Protein AF-0000000080869217 (afdb_homodimer)

Organism: NCBI:txid3151122

Solvent-accessible surface area (backbone atoms only — not comparable to full-atom values): 12453 Å² total; per-residue (Å²): 131,85,78,49,62,37,57,50,23,48,56,36,35,33,68,65,43,36,51,52,52,47,48,21,68,73,60,50,53,43,34,63,59,57,50,22,61,42,66,71,45,58,59,72,59,50,50,52,42,51,50,51,37,35,72,64,56,53,34,40,74,50,76,58,92,95,42,52,35,33,26,60,34,90,82,60,52,68,33,58,54,42,30,51,54,17,46,42,60,61,36,42,69,62,50,50,54,36,50,50,49,44,55,71,49,51,54,68,72,48,34,44,65,73,67,94,130,85,77,48,60,37,57,50,23,48,58,37,35,32,68,66,42,35,51,52,53,46,48,20,68,73,59,52,52,44,34,63,60,58,51,22,60,43,67,72,44,58,58,71,57,50,50,52,42,51,49,50,37,37,73,65,57,52,32,40,73,50,76,57,92,94,43,52,34,33,25,61,34,89,80,60,53,67,34,57,54,43,29,51,53,17,47,41,61,61,37,41,69,63,52,51,54,35,50,50,49,46,55,72,49,52,54,68,72,50,34,42,65,71,66,93

Structure (mmCIF, N/CA/C/O backbone):
data_AF-0000000080869217-model_v1
#
loop_
_entity.id
_entity.type
_entity.pdbx_description
1 polymer 'Metalloregulator ArsR/SmtB family transcription factor'
#
loop_
_atom_site.group_PDB
_atom_site.id
_atom_site.type_symbol
_atom_site.label_atom_id
_atom_site.label_alt_id
_atom_site.label_comp_id
_atom_site.label_asym_id
_atom_site.label_entity_id
_atom_site.label_seq_id
_atom_site.pdbx_PDB_ins_code
_atom_site.Cartn_x
_atom_site.Cartn_y
_atom_site.Cartn_z
_atom_site.occupancy
_atom_site.B_iso_or_equiv
_atom_site.auth_seq_id
_atom_site.auth_comp_id
_atom_site.auth_asym_id
_atom_site.auth_atom_id
_atom_site.pdbx_PDB_model_num
ATOM 1 N N . MET A 1 1 ? -18.422 1.192 5.152 1 50 1 MET A N 1
ATOM 2 C CA . MET A 1 1 ? -17.953 0.508 3.949 1 50 1 MET A CA 1
ATOM 3 C C . MET A 1 1 ? -16.516 0.01 4.129 1 50 1 MET A C 1
ATOM 5 O O . MET A 1 1 ? -15.703 0.681 4.758 1 50 1 MET A O 1
ATOM 9 N N . SER A 1 2 ? -16.219 -1.312 4.062 1 72 2 SER A N 1
ATOM 10 C CA . SER A 1 2 ? -14.922 -1.911 4.352 1 72 2 SER A CA 1
ATOM 11 C C . SER A 1 2 ? -13.859 -1.425 3.371 1 72 2 SER A C 1
ATOM 13 O O . SER A 1 2 ? -14.102 -1.349 2.166 1 72 2 SER A O 1
ATOM 15 N N . LEU A 1 3 ? -12.883 -0.682 3.758 1 89.06 3 LEU A N 1
ATOM 16 C CA . LEU A 1 3 ? -11.812 -0.163 2.914 1 89.06 3 LEU A CA 1
ATOM 17 C C . LEU A 1 3 ? -11.211 -1.273 2.059 1 89.06 3 LEU A C 1
ATOM 19 O O . LEU A 1 3 ? -10.984 -2.383 2.545 1 89.06 3 LEU A O 1
ATOM 23 N N . ASP A 1 4 ? -11.203 -1.015 0.799 1 91.5 4 ASP A N 1
ATOM 24 C CA . ASP A 1 4 ? -10.633 -1.908 -0.206 1 91.5 4 ASP A CA 1
ATOM 25 C C . ASP A 1 4 ? -9.133 -1.688 -0.347 1 91.5 4 ASP A C 1
ATOM 27 O O . ASP A 1 4 ? -8.68 -0.561 -0.561 1 91.5 4 ASP A O 1
ATOM 31 N N . PRO A 1 5 ? -8.344 -2.787 -0.195 1 95.56 5 PRO A N 1
ATOM 32 C CA . PRO A 1 5 ? -6.895 -2.607 -0.264 1 95.56 5 PRO A CA 1
ATOM 33 C C . PRO A 1 5 ? -6.441 -1.962 -1.571 1 95.56 5 PRO A C 1
ATOM 35 O O . PRO A 1 5 ? -5.551 -1.107 -1.566 1 95.56 5 PRO A O 1
ATOM 38 N N . VAL A 1 6 ? -7.066 -2.285 -2.65 1 97 6 VAL A N 1
ATOM 39 C CA . VAL A 1 6 ? -6.68 -1.714 -3.936 1 97 6 VAL A CA 1
ATOM 40 C C . VAL A 1 6 ? -6.902 -0.203 -3.918 1 97 6 VAL A C 1
ATOM 42 O O . VAL A 1 6 ? -6.047 0.562 -4.371 1 97 6 VAL A O 1
ATOM 45 N N . ARG A 1 7 ? -7.98 0.188 -3.408 1 96.19 7 ARG A N 1
ATOM 46 C CA . ARG A 1 7 ? -8.289 1.61 -3.297 1 96.19 7 ARG A CA 1
ATOM 47 C C . ARG A 1 7 ? -7.297 2.316 -2.381 1 96.19 7 ARG A C 1
ATOM 49 O O . ARG A 1 7 ? -6.836 3.418 -2.689 1 96.19 7 ARG A O 1
ATOM 56 N N . VAL A 1 8 ? -6.992 1.715 -1.274 1 97.75 8 VAL A N 1
ATOM 57 C CA . VAL A 1 8 ? -6.039 2.283 -0.326 1 97.75 8 VAL A CA 1
ATOM 58 C C . VAL A 1 8 ? -4.676 2.439 -0.993 1 97.75 8 VAL A C 1
ATOM 60 O O . VAL A 1 8 ? -4.047 3.498 -0.901 1 97.75 8 VAL A O 1
ATOM 63 N N . PHE A 1 9 ? -4.242 1.434 -1.713 1 98.56 9 PHE A N 1
ATOM 64 C CA . PHE A 1 9 ? -2.928 1.475 -2.342 1 98.56 9 PHE A CA 1
ATOM 65 C C . PHE A 1 9 ? -2.895 2.516 -3.455 1 98.56 9 PHE A C 1
ATOM 67 O O . PHE A 1 9 ? -1.888 3.205 -3.637 1 98.56 9 PHE A O 1
ATOM 74 N N . LYS A 1 10 ? -3.977 2.652 -4.184 1 97.81 10 LYS A N 1
ATOM 75 C CA . LYS A 1 10 ? -4.0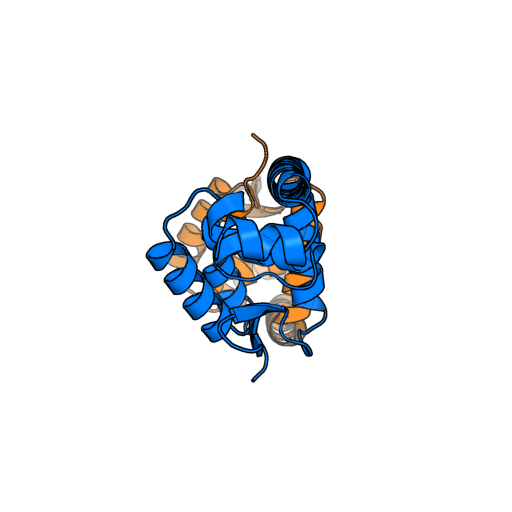59 3.709 -5.191 1 97.81 10 LYS A CA 1
ATOM 76 C C . LYS A 1 10 ? -3.947 5.09 -4.547 1 97.81 10 LYS A C 1
ATOM 78 O O . LYS A 1 10 ? -3.25 5.965 -5.066 1 97.81 10 LYS A O 1
ATOM 83 N N . CYS A 1 11 ? -4.559 5.203 -3.484 1 97.88 11 CYS A N 1
ATOM 84 C CA . CYS A 1 11 ? -4.555 6.484 -2.785 1 97.88 11 CYS A CA 1
ATOM 85 C C . CYS A 1 11 ? -3.164 6.809 -2.252 1 97.88 11 CYS A C 1
ATOM 87 O O . CYS A 1 11 ? -2.752 7.969 -2.244 1 97.88 11 CYS A O 1
ATOM 89 N N . LEU A 1 12 ? -2.445 5.777 -1.879 1 98.31 12 LEU A N 1
ATOM 90 C CA . LEU A 1 12 ? -1.129 5.957 -1.276 1 98.31 12 LEU A CA 1
ATOM 91 C C . LEU A 1 12 ? -0.039 5.961 -2.344 1 98.31 12 LEU A C 1
ATOM 93 O O . LEU A 1 12 ? 1.122 6.254 -2.049 1 98.31 12 LEU A O 1
ATOM 97 N N . GLY A 1 13 ? -0.481 5.648 -3.594 1 98.12 13 GLY A N 1
ATOM 98 C CA . GLY A 1 13 ? 0.478 5.582 -4.688 1 98.12 13 GLY A CA 1
ATOM 99 C C . GLY A 1 13 ? 0.877 6.949 -5.211 1 98.12 13 GLY A C 1
ATOM 100 O O . GLY A 1 13 ? 1.163 7.105 -6.398 1 98.12 13 GLY A O 1
ATOM 101 N N . ASP A 1 14 ? 0.796 7.969 -4.492 1 98.12 14 ASP A N 1
ATOM 102 C CA . ASP A 1 14 ? 1.234 9.336 -4.73 1 98.12 14 ASP A CA 1
ATOM 103 C C . ASP A 1 14 ? 2.123 9.836 -3.594 1 98.12 14 ASP A C 1
ATOM 105 O O . ASP A 1 14 ? 1.758 9.727 -2.422 1 98.12 14 ASP A O 1
ATOM 109 N N . GLU A 1 15 ? 3.248 10.375 -4.012 1 97.5 15 GLU A N 1
ATOM 110 C CA . GLU A 1 15 ? 4.242 10.742 -3.012 1 97.5 15 GLU A CA 1
ATOM 111 C C . GLU A 1 15 ? 3.682 11.766 -2.023 1 97.5 15 GLU A C 1
ATOM 113 O O . GLU A 1 15 ? 3.898 11.648 -0.815 1 97.5 15 GLU A O 1
ATOM 118 N N . THR A 1 16 ? 3.016 12.695 -2.486 1 98.31 16 THR A N 1
ATOM 119 C CA . THR A 1 16 ? 2.473 13.742 -1.631 1 98.31 16 THR A CA 1
ATOM 120 C C . THR A 1 16 ? 1.416 13.18 -0.687 1 98.31 16 THR A C 1
ATOM 122 O O . THR A 1 16 ? 1.447 13.438 0.518 1 98.31 16 THR A O 1
ATOM 125 N N . ARG A 1 17 ? 0.507 12.391 -1.192 1 98.69 17 ARG A N 1
ATOM 126 C CA . ARG A 1 17 ? -0.533 11.789 -0.362 1 98.69 17 ARG A CA 1
ATOM 127 C C . ARG A 1 17 ? 0.071 10.867 0.688 1 98.69 17 ARG A C 1
ATOM 129 O O . ARG A 1 17 ? -0.381 10.844 1.835 1 98.69 17 ARG A O 1
ATOM 136 N N . LEU A 1 18 ? 1.057 10.141 0.253 1 98.69 18 LEU A N 1
ATOM 137 C CA . LEU A 1 18 ? 1.715 9.25 1.206 1 98.69 18 LEU A CA 1
ATOM 138 C C . LEU A 1 18 ? 2.318 10.047 2.361 1 98.69 18 LEU A C 1
ATOM 140 O O . LEU A 1 18 ? 2.088 9.719 3.529 1 98.69 18 LEU A O 1
ATOM 144 N N . MET A 1 19 ? 3.023 11.062 2.055 1 98.69 19 MET A N 1
ATOM 145 C CA . MET A 1 19 ? 3.691 11.828 3.098 1 98.69 19 MET A CA 1
ATOM 146 C C . MET A 1 19 ? 2.676 12.555 3.979 1 98.69 19 MET A C 1
ATOM 148 O O . MET A 1 19 ? 2.873 12.672 5.188 1 98.69 19 MET A O 1
ATOM 152 N N . LEU A 1 20 ? 1.581 13.016 3.355 1 98.69 20 LEU A N 1
ATOM 153 C CA . LEU A 1 20 ? 0.529 13.672 4.125 1 98.69 20 LEU A CA 1
ATOM 154 C C . LEU A 1 20 ? -0.044 12.727 5.176 1 98.69 20 LEU A C 1
ATOM 156 O O . LEU A 1 20 ? -0.152 13.094 6.352 1 98.69 20 LEU A O 1
ATOM 160 N N . VAL A 1 21 ? -0.335 11.531 4.816 1 98.81 21 VAL A N 1
ATOM 161 C CA . VAL A 1 21 ? -0.953 10.578 5.734 1 98.81 21 VAL A CA 1
ATOM 162 C C . VAL A 1 21 ? 0.051 10.172 6.812 1 98.81 21 VAL A C 1
ATOM 164 O O . VAL A 1 21 ? -0.312 10.016 7.98 1 98.81 21 VAL A O 1
ATOM 167 N N . LEU A 1 22 ? 1.283 10.016 6.398 1 98.81 22 LEU A N 1
ATOM 168 C CA . LEU A 1 22 ? 2.287 9.578 7.359 1 98.81 22 LEU A CA 1
ATOM 169 C C . LEU A 1 22 ? 2.598 10.68 8.367 1 98.81 22 LEU A C 1
ATOM 171 O O . LEU A 1 22 ? 2.867 10.398 9.539 1 98.81 22 LEU A O 1
ATOM 175 N N . LEU A 1 23 ? 2.58 11.891 7.914 1 98.69 23 LEU A N 1
ATOM 176 C CA . LEU A 1 23 ? 2.742 13 8.844 1 98.69 23 LEU A CA 1
ATOM 177 C C . LEU A 1 23 ? 1.604 13.031 9.859 1 98.69 23 LEU A C 1
ATOM 179 O O . LEU A 1 23 ? 1.837 13.211 11.055 1 98.69 23 LEU A O 1
ATOM 183 N N . VAL A 1 24 ? 0.428 12.828 9.383 1 98.62 24 VAL A N 1
ATOM 184 C CA . VAL A 1 24 ? -0.737 12.797 10.258 1 98.62 24 VAL A CA 1
ATOM 185 C C . VAL A 1 24 ? -0.632 11.609 11.219 1 98.62 24 VAL A C 1
ATOM 187 O O . VAL A 1 24 ? -0.982 11.727 12.391 1 98.62 24 VAL A O 1
ATOM 190 N N . LEU A 1 25 ? -0.21 10.508 10.703 1 98.62 25 LEU A N 1
ATOM 191 C CA . LEU A 1 25 ? 0.002 9.328 11.531 1 98.62 25 LEU A CA 1
ATOM 192 C C . LEU A 1 25 ? 0.905 9.648 12.711 1 98.62 25 LEU A C 1
ATOM 194 O O . LEU A 1 25 ? 0.622 9.242 13.844 1 98.62 25 LEU A O 1
ATOM 198 N N . ARG A 1 26 ? 1.915 10.406 12.438 1 98.38 26 ARG A N 1
ATOM 199 C CA . ARG A 1 26 ? 2.908 10.672 13.477 1 98.38 26 ARG A CA 1
ATOM 200 C C . ARG A 1 26 ? 2.49 11.852 14.344 1 98.38 26 ARG A C 1
ATOM 202 O O . ARG A 1 26 ? 2.711 11.844 15.562 1 98.38 26 ARG A O 1
ATOM 209 N N . GLU A 1 27 ? 1.836 12.828 13.789 1 97.06 27 GLU A N 1
ATOM 210 C CA . GLU A 1 27 ? 1.529 14.078 14.484 1 97.06 27 GLU A CA 1
ATOM 211 C C . GLU A 1 27 ? 0.112 14.055 15.055 1 97.06 27 GLU A C 1
ATOM 213 O O . GLU A 1 27 ? -0.299 14.984 15.742 1 97.06 27 GLU A O 1
ATOM 218 N N . GLN A 1 28 ? -0.633 13.023 14.719 1 96.56 28 GLN A N 1
ATOM 219 C CA . GLN A 1 28 ? -2.002 12.805 15.172 1 96.56 28 GLN A CA 1
ATOM 220 C C . GLN A 1 28 ? -2.984 13.68 14.406 1 96.56 28 GLN A C 1
ATOM 222 O O . GLN A 1 28 ? -3.992 13.188 13.891 1 96.56 28 GLN A O 1
ATOM 227 N N . GLU A 1 29 ? -2.736 14.984 14.297 1 96.5 29 GLU A N 1
ATOM 228 C CA . GLU A 1 29 ? -3.559 15.93 13.555 1 96.5 29 GLU A CA 1
ATOM 229 C C . GLU A 1 29 ? -2.725 17.094 13.031 1 96.5 29 GLU A C 1
ATOM 231 O O . GLU A 1 29 ? -1.795 17.547 13.703 1 96.5 29 GLU A O 1
ATOM 236 N N . LEU A 1 30 ? -3.098 17.594 11.82 1 96.81 30 LEU A N 1
ATOM 237 C CA . LEU A 1 30 ? -2.422 18.734 11.219 1 96.81 30 LEU A CA 1
ATOM 238 C C . LEU A 1 30 ? -3.4 19.594 10.414 1 96.81 30 LEU A C 1
ATOM 240 O O . LEU A 1 30 ? -4.391 19.078 9.891 1 96.81 30 LEU A O 1
ATOM 244 N N . CYS A 1 31 ? -3.154 20.875 10.312 1 95.81 31 CYS A N 1
ATOM 245 C CA . CYS A 1 31 ? -3.941 21.719 9.43 1 95.81 31 CYS A CA 1
ATOM 246 C C . CYS A 1 31 ? -3.266 21.875 8.078 1 95.81 31 CYS A C 1
ATOM 248 O O . CYS A 1 31 ? -2.098 21.516 7.914 1 95.81 31 CYS A O 1
ATOM 250 N N . VAL A 1 32 ? -3.947 22.375 7.117 1 95.19 32 VAL A N 1
ATOM 251 C CA . VAL A 1 32 ? -3.469 22.516 5.746 1 95.19 32 VAL A CA 1
ATOM 252 C C . VAL A 1 32 ? -2.201 23.375 5.734 1 95.19 32 VAL A C 1
ATOM 254 O O . VAL A 1 32 ? -1.243 23.062 5.023 1 95.19 32 VAL A O 1
ATOM 257 N N . CYS A 1 33 ? -2.146 24.438 6.574 1 93.81 33 CYS A N 1
ATOM 258 C CA . CYS A 1 33 ? -1.013 25.344 6.562 1 93.81 33 CYS A CA 1
ATOM 259 C C . CYS A 1 33 ? 0.249 24.656 7.07 1 93.81 33 CYS A C 1
ATOM 261 O O . CYS A 1 33 ? 1.341 24.891 6.551 1 93.81 33 CYS A O 1
ATOM 263 N N . GLU A 1 34 ? 0.118 23.797 8.125 1 95.69 34 GLU A N 1
ATOM 264 C CA . GLU A 1 34 ? 1.254 23.016 8.602 1 95.69 34 GLU A CA 1
ATOM 265 C C . GLU A 1 34 ? 1.763 22.062 7.52 1 95.69 34 GLU A C 1
ATOM 267 O O . GLU A 1 34 ? 2.973 21.938 7.32 1 95.69 34 GLU A 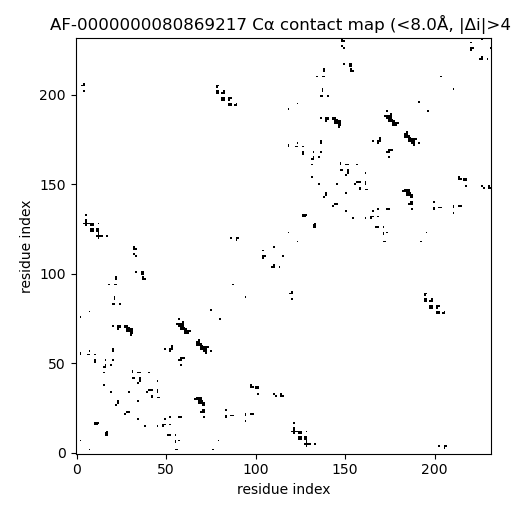O 1
ATOM 272 N N . MET A 1 35 ? 0.875 21.453 6.824 1 96.44 35 MET A N 1
ATOM 273 C CA . MET A 1 35 ? 1.217 20.484 5.793 1 96.44 35 MET A CA 1
ATOM 274 C C . MET A 1 35 ? 1.856 21.156 4.59 1 96.44 35 MET A C 1
ATOM 276 O O . MET A 1 35 ? 2.82 20.641 4.02 1 96.44 35 MET A O 1
ATOM 280 N N . THR A 1 36 ? 1.285 22.281 4.188 1 96.25 36 THR A N 1
ATOM 281 C CA . THR A 1 36 ? 1.829 23.062 3.086 1 96.25 36 THR A CA 1
ATOM 282 C C . THR A 1 36 ? 3.264 23.5 3.383 1 96.25 36 THR A C 1
ATOM 284 O O . THR A 1 36 ? 4.133 23.406 2.514 1 96.25 36 THR A O 1
ATOM 287 N N . HIS A 1 37 ? 3.537 23.891 4.625 1 95.62 37 HIS A N 1
ATOM 288 C CA . HIS A 1 37 ? 4.875 24.297 5.047 1 95.62 37 HIS A CA 1
ATOM 289 C C . HIS A 1 37 ? 5.832 23.109 5.035 1 95.62 37 HIS A C 1
ATOM 291 O O . HIS A 1 37 ? 6.918 23.188 4.457 1 95.62 37 HIS A O 1
ATOM 297 N N . ALA A 1 38 ? 5.418 22.047 5.684 1 96.19 38 ALA A N 1
ATOM 298 C CA . ALA A 1 38 ? 6.281 20.875 5.836 1 96.19 38 ALA A CA 1
ATOM 299 C C . ALA A 1 38 ? 6.68 20.312 4.477 1 96.19 38 ALA A C 1
ATOM 301 O O . ALA A 1 38 ? 7.844 19.953 4.262 1 96.19 38 ALA A O 1
ATOM 302 N N . LEU A 1 39 ? 5.699 20.25 3.541 1 97.56 39 LEU A N 1
ATOM 303 C CA . LEU A 1 39 ? 5.922 19.578 2.262 1 97.56 39 LEU A CA 1
ATOM 304 C C . LEU A 1 39 ? 6.426 20.562 1.215 1 97.56 39 LEU A C 1
ATOM 306 O O . LEU A 1 39 ? 6.898 20.156 0.149 1 97.56 39 LEU A O 1
ATOM 310 N N . GLU A 1 40 ? 6.32 21.844 1.478 1 96.56 40 GLU A N 1
ATOM 311 C CA . GLU A 1 40 ? 6.668 22.875 0.513 1 96.56 40 GLU A CA 1
ATOM 312 C C . GLU A 1 40 ? 5.91 22.688 -0.797 1 96.56 40 GLU A C 1
ATOM 314 O O . GLU A 1 40 ? 6.512 22.688 -1.874 1 96.56 40 GLU A O 1
ATOM 319 N N . VAL A 1 41 ? 4.664 22.438 -0.697 1 96.94 41 VAL A N 1
ATOM 320 C CA . VAL A 1 41 ? 3.713 22.281 -1.792 1 96.94 41 VAL A CA 1
ATOM 321 C C . VAL A 1 41 ? 2.611 23.328 -1.673 1 96.94 41 VAL A C 1
ATOM 323 O O . VAL A 1 41 ? 2.258 23.75 -0.566 1 96.94 41 VAL A O 1
ATOM 326 N N . SER A 1 42 ? 2.076 23.812 -2.785 1 97.19 42 SER A N 1
ATOM 327 C CA . SER A 1 42 ? 1.048 24.859 -2.764 1 97.19 42 SER A CA 1
ATOM 328 C C . SER A 1 42 ? -0.191 24.375 -2.006 1 97.19 42 SER A C 1
ATOM 330 O O . SER A 1 42 ? -0.509 23.188 -2.006 1 97.19 42 SER A O 1
ATOM 332 N N . GLN A 1 43 ? -0.84 25.281 -1.402 1 96.06 43 GLN A N 1
ATOM 333 C CA . GLN A 1 43 ? -2.039 24.984 -0.623 1 96.06 43 GLN A CA 1
ATOM 334 C C . GLN A 1 43 ? -3.123 24.359 -1.495 1 96.06 43 GLN A C 1
ATOM 336 O O . GLN A 1 43 ? -3.766 23.391 -1.097 1 96.06 43 GLN A O 1
ATOM 341 N N . PRO A 1 44 ? -3.414 24.875 -2.719 1 97.38 44 PRO A N 1
ATOM 342 C CA . PRO A 1 44 ? -4.426 24.219 -3.549 1 97.38 44 PRO A CA 1
ATOM 343 C C . PRO A 1 44 ? -4.098 22.75 -3.83 1 97.38 44 PRO A C 1
ATOM 345 O O . PRO A 1 44 ? -4.996 21.906 -3.822 1 97.38 44 PRO A O 1
ATOM 348 N N . LYS A 1 45 ? -2.854 22.438 -4.043 1 98.12 45 LYS A N 1
ATOM 349 C CA . LYS A 1 45 ? -2.436 21.062 -4.305 1 98.12 45 LYS A CA 1
ATOM 350 C C . LYS A 1 45 ? -2.604 20.188 -3.064 1 98.12 45 LYS A C 1
ATOM 352 O O . LYS A 1 45 ? -3.143 19.094 -3.145 1 98.12 45 LYS A O 1
ATOM 357 N N . VAL A 1 46 ? -2.129 20.688 -1.961 1 98.19 46 VAL A N 1
ATOM 358 C CA . VAL A 1 46 ? -2.291 19.969 -0.703 1 98.19 46 VAL A CA 1
ATOM 359 C C . VAL A 1 46 ? -3.775 19.719 -0.438 1 98.19 46 VAL A C 1
ATOM 361 O O . VAL A 1 46 ? -4.168 18.609 -0.068 1 98.19 46 VAL A O 1
ATOM 364 N N . SER A 1 47 ? -4.605 20.703 -0.689 1 97.75 47 SER A N 1
ATOM 365 C CA . SER A 1 47 ? -6.043 20.594 -0.453 1 97.75 47 SER A CA 1
ATOM 366 C C . SER A 1 47 ? -6.672 19.516 -1.33 1 97.75 47 SER A C 1
ATOM 368 O O . SER A 1 47 ? -7.516 18.75 -0.868 1 97.75 47 SER A O 1
ATOM 370 N N . ARG A 1 48 ? -6.258 19.5 -2.51 1 98.31 48 ARG A N 1
ATOM 371 C CA . ARG A 1 48 ? -6.762 18.469 -3.426 1 98.31 48 ARG A CA 1
ATOM 372 C C . ARG A 1 48 ? -6.391 17.078 -2.947 1 98.31 48 ARG A C 1
ATOM 374 O O . ARG A 1 48 ? -7.223 16.172 -2.967 1 98.31 48 ARG A O 1
ATOM 381 N N . HIS A 1 49 ? -5.203 16.875 -2.545 1 98.62 49 HIS A N 1
ATOM 382 C CA . HIS A 1 49 ? -4.742 15.578 -2.049 1 98.62 49 HIS A CA 1
ATOM 383 C C . HIS A 1 49 ? -5.473 15.188 -0.767 1 98.62 49 HIS A C 1
ATOM 385 O O . HIS A 1 49 ? -5.82 14.023 -0.576 1 98.62 49 HIS A O 1
ATOM 391 N N . LEU A 1 50 ? -5.66 16.188 0.088 1 98.56 50 LEU A N 1
ATOM 392 C CA . LEU A 1 50 ? -6.391 15.93 1.322 1 98.56 50 LEU A CA 1
ATOM 393 C C . LEU A 1 50 ? -7.824 15.508 1.023 1 98.56 50 LEU A C 1
ATOM 395 O O . LEU A 1 50 ? -8.359 14.609 1.681 1 98.56 50 LEU A O 1
ATOM 399 N N . ALA A 1 51 ? -8.414 16.172 0.089 1 98.44 51 ALA A N 1
ATOM 400 C CA . ALA A 1 51 ? -9.75 15.773 -0.343 1 98.44 51 ALA A CA 1
ATOM 401 C C . ALA A 1 51 ? -9.758 14.336 -0.848 1 98.44 51 ALA A C 1
ATOM 403 O O . ALA A 1 51 ? -10.664 13.562 -0.526 1 98.44 51 ALA A O 1
ATOM 404 N N . GLN A 1 52 ? -8.828 13.953 -1.635 1 98.31 52 GLN A N 1
ATOM 405 C CA . GLN A 1 52 ? -8.711 12.594 -2.146 1 98.31 52 GLN A CA 1
ATOM 406 C C . GLN A 1 52 ? -8.516 11.594 -1.012 1 98.31 52 GLN A C 1
ATOM 408 O O . GLN A 1 52 ? -9.102 10.508 -1.02 1 98.31 52 GLN A O 1
ATOM 413 N N . LEU A 1 53 ? -7.691 11.969 -0.055 1 98.38 53 LEU A N 1
ATOM 414 C CA . LEU A 1 53 ? -7.41 11.094 1.079 1 98.38 53 LEU A CA 1
ATOM 415 C C . LEU A 1 53 ? -8.664 10.891 1.929 1 98.38 53 LEU A C 1
ATOM 417 O O . LEU A 1 53 ? -8.875 9.805 2.473 1 98.38 53 LEU A O 1
ATOM 421 N N . ARG A 1 54 ? -9.477 11.961 1.99 1 97.94 54 ARG A N 1
ATOM 422 C CA . ARG A 1 54 ? -10.758 11.82 2.672 1 97.94 54 ARG A CA 1
ATOM 423 C C . ARG A 1 54 ? -11.695 10.898 1.891 1 97.94 54 ARG A C 1
ATOM 425 O O . ARG A 1 54 ? -12.383 10.062 2.477 1 97.94 54 ARG A O 1
ATOM 432 N N . GLN A 1 55 ? -11.695 11.055 0.655 1 96.88 55 GLN A N 1
ATOM 433 C CA . GLN A 1 55 ? -12.547 10.234 -0.208 1 96.88 55 GLN A CA 1
ATOM 434 C C . GLN A 1 55 ? -12.148 8.758 -0.127 1 96.88 55 GLN A C 1
ATOM 436 O O . GLN A 1 55 ? -13.008 7.879 -0.211 1 96.88 55 GLN A O 1
ATOM 441 N N . CYS A 1 56 ? -10.883 8.539 0.075 1 96.81 56 CYS A N 1
ATOM 442 C CA . CYS A 1 56 ? -10.367 7.18 0.177 1 96.81 56 CYS A CA 1
ATOM 443 C C . CYS A 1 56 ? -10.688 6.578 1.538 1 96.81 56 CYS A C 1
ATOM 445 O O . CYS A 1 56 ? -10.531 5.371 1.74 1 96.81 56 CYS A O 1
ATOM 447 N N . GLY A 1 57 ? -11.047 7.398 2.459 1 97.38 57 GLY A N 1
ATOM 448 C CA . GLY A 1 57 ? -11.422 6.922 3.781 1 97.38 57 GLY A CA 1
ATOM 449 C C . GLY A 1 57 ? -10.25 6.867 4.746 1 97.38 57 GLY A C 1
ATOM 450 O O . GLY A 1 57 ? -10.336 6.219 5.793 1 97.38 57 GLY A O 1
ATOM 451 N N . LEU A 1 58 ? -9.172 7.535 4.418 1 98.44 58 LEU A N 1
ATOM 452 C CA . LEU A 1 58 ? -7.973 7.457 5.25 1 98.44 58 LEU A CA 1
ATOM 453 C C . LEU A 1 58 ? -7.945 8.594 6.27 1 98.44 58 LEU A C 1
ATOM 455 O O . LEU A 1 58 ? -7.488 8.406 7.398 1 98.44 58 LEU A O 1
ATOM 459 N N . LEU A 1 59 ? -8.461 9.727 5.855 1 98.56 59 LEU A N 1
ATOM 460 C CA . LEU A 1 59 ? -8.422 10.891 6.727 1 98.56 59 LEU A CA 1
ATOM 461 C C . LEU A 1 59 ? -9.836 11.398 7.023 1 98.56 59 LEU A C 1
ATOM 463 O O . LEU A 1 59 ? -10.766 11.125 6.266 1 98.56 59 LEU A O 1
ATOM 467 N N . ASP A 1 60 ? -9.984 12.016 8.078 1 98.06 60 ASP A N 1
ATOM 468 C CA . ASP A 1 60 ? -11.141 12.836 8.438 1 98.06 60 ASP A CA 1
ATOM 469 C C . ASP A 1 60 ? -10.711 14.25 8.82 1 98.06 60 ASP A C 1
ATOM 471 O O . ASP A 1 60 ? -9.539 14.492 9.109 1 98.06 60 ASP A O 1
ATOM 475 N N . ASP A 1 61 ? -11.625 15.125 8.695 1 97.5 61 ASP A N 1
ATOM 476 C CA . ASP A 1 61 ? -11.289 16.5 9.07 1 97.5 61 ASP A CA 1
ATOM 477 C C . ASP A 1 61 ? -12.211 17.016 10.172 1 97.5 61 ASP A C 1
ATOM 479 O O . ASP A 1 61 ? -13.312 16.484 10.352 1 97.5 61 ASP A O 1
ATOM 483 N N . ARG A 1 62 ? -11.797 17.906 10.945 1 96.44 62 ARG A N 1
ATOM 484 C CA . ARG A 1 62 ? -12.578 18.656 11.914 1 96.44 62 ARG A CA 1
ATOM 485 C C . ARG A 1 62 ? -12.266 20.156 11.82 1 96.44 62 ARG A C 1
ATOM 487 O O . ARG A 1 62 ? -11.156 20.531 11.445 1 96.44 62 ARG A O 1
ATOM 494 N N . ARG A 1 63 ? -13.273 20.922 12.078 1 94.94 63 ARG A N 1
ATOM 495 C CA . ARG A 1 63 ? -13.117 22.359 12 1 94.94 63 ARG A CA 1
ATOM 496 C C . ARG A 1 63 ? -13.047 22.984 13.398 1 94.94 63 ARG A C 1
ATOM 498 O O . ARG A 1 63 ? -13.766 22.562 14.305 1 94.94 63 ARG A O 1
ATOM 505 N N . GLU A 1 64 ? -12.156 23.844 13.57 1 91.06 64 GLU A N 1
ATOM 506 C CA . GLU A 1 64 ? -12.008 24.688 14.758 1 91.06 64 GLU A CA 1
ATOM 507 C C . GLU A 1 64 ? -11.82 26.141 14.375 1 91.06 64 GLU A C 1
ATOM 509 O O . GLU A 1 64 ? -10.703 26.578 14.078 1 91.06 64 GLU A O 1
ATOM 514 N N . GLY A 1 65 ? -12.922 26.953 14.609 1 89.5 65 GLY A N 1
ATOM 515 C CA . GLY A 1 65 ? -12.844 28.312 14.117 1 89.5 65 GLY A CA 1
ATOM 516 C C . GLY A 1 65 ? -12.594 28.391 12.617 1 89.5 65 GLY A C 1
ATOM 517 O O . GLY A 1 65 ? -13.328 27.797 11.828 1 89.5 65 GLY A O 1
ATOM 518 N N . GLN A 1 66 ? -11.5 29.062 12.141 1 88 66 GLN A N 1
ATOM 519 C CA . GLN A 1 66 ? -11.18 29.234 10.734 1 88 66 GLN A CA 1
ATOM 520 C C . GLN A 1 66 ? -10.266 28.125 10.227 1 88 66 GLN A C 1
ATOM 522 O O . GLN A 1 66 ? -9.938 28.078 9.039 1 88 66 GLN A O 1
ATOM 527 N N . TRP A 1 67 ? -9.922 27.219 11.148 1 90.25 67 TRP A N 1
ATOM 528 C CA . TRP A 1 67 ? -8.93 26.219 10.789 1 90.25 67 TRP A CA 1
ATOM 529 C C . TRP A 1 67 ? -9.594 24.859 10.586 1 90.25 67 TRP A C 1
ATOM 531 O O . TRP A 1 67 ? -10.57 24.531 11.266 1 90.25 67 TRP A O 1
ATOM 541 N N . VAL A 1 68 ? -9.039 24.156 9.609 1 94.94 68 VAL A N 1
ATOM 542 C CA . VAL A 1 68 ? -9.43 22.781 9.375 1 94.94 68 VAL A CA 1
ATOM 543 C C . VAL A 1 68 ? -8.258 21.844 9.703 1 94.94 68 VAL A C 1
ATOM 545 O O . VAL A 1 68 ? -7.156 22.016 9.18 1 94.94 68 VAL A O 1
ATOM 548 N N . TYR A 1 69 ? -8.531 20.875 10.625 1 96.75 69 TYR A N 1
ATOM 549 C CA . TYR A 1 69 ? -7.52 19.906 11.023 1 96.75 69 TYR A CA 1
ATOM 550 C C . TYR A 1 69 ? -7.84 18.516 10.461 1 96.75 69 TYR A C 1
A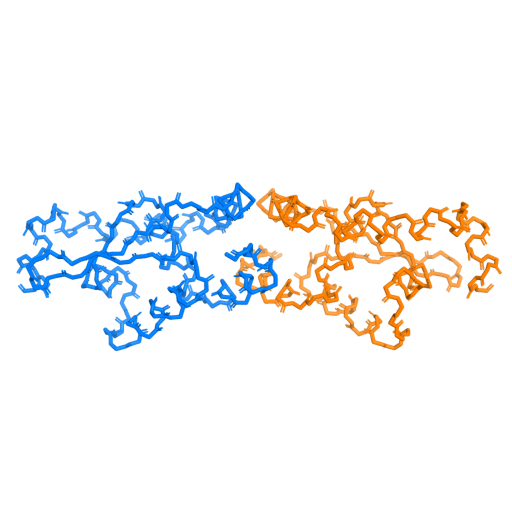TOM 552 O O . TYR A 1 69 ? -9 18.109 10.438 1 96.75 69 TYR A O 1
ATOM 560 N N . TYR A 1 70 ? -6.797 17.859 10.055 1 98.19 70 TYR A N 1
ATOM 561 C CA . TYR A 1 70 ? -6.941 16.516 9.5 1 98.19 70 TYR A CA 1
ATOM 562 C C . TYR A 1 70 ? -6.309 15.477 10.414 1 98.19 70 TYR A C 1
ATOM 564 O O . TYR A 1 70 ? -5.23 15.703 10.969 1 98.19 70 TYR A O 1
ATOM 572 N N . GLY A 1 71 ? -6.953 14.438 10.633 1 98.5 71 GLY A N 1
ATOM 573 C CA . GLY A 1 71 ? -6.492 13.258 11.344 1 98.5 71 GLY A CA 1
ATOM 574 C C . GLY A 1 71 ? -6.828 11.961 10.625 1 98.5 71 GLY A C 1
ATOM 575 O O . GLY A 1 71 ? -7.527 11.977 9.609 1 98.5 71 GLY A O 1
ATOM 576 N N . LEU A 1 72 ? -6.266 10.883 11.109 1 98.56 72 LEU A N 1
ATOM 577 C CA . LEU A 1 72 ? -6.668 9.594 10.562 1 98.56 72 LEU A CA 1
ATOM 578 C C . LEU A 1 72 ? -8.133 9.305 10.875 1 98.56 72 LEU A C 1
ATOM 580 O O . LEU A 1 72 ? -8.609 9.617 11.969 1 98.56 72 LEU A O 1
ATOM 584 N N . GLU A 1 73 ? -8.82 8.695 9.922 1 97.75 73 GLU A N 1
ATOM 585 C CA . GLU A 1 73 ? -10.172 8.219 10.203 1 97.75 73 GLU A CA 1
ATOM 586 C C . GLU A 1 73 ? -10.18 7.289 11.414 1 97.75 73 GLU A C 1
ATOM 588 O O . GLU A 1 73 ? -9.359 6.375 11.516 1 97.75 73 GLU A O 1
ATOM 593 N N . ALA A 1 74 ? -11.062 7.492 12.406 1 95.06 74 ALA A N 1
ATOM 594 C CA . ALA A 1 74 ? -11.047 6.902 13.742 1 95.06 74 ALA A CA 1
ATOM 595 C C . ALA A 1 74 ? -11.227 5.391 13.68 1 95.06 74 ALA A C 1
ATOM 597 O O . ALA A 1 74 ? -10.695 4.656 14.516 1 95.06 74 ALA A O 1
ATOM 598 N N . SER A 1 75 ? -11.914 4.879 12.742 1 95.69 75 SER A N 1
ATOM 599 C CA . SER A 1 75 ? -12.25 3.461 12.695 1 95.69 75 SER A CA 1
ATOM 600 C C . SER A 1 75 ? -11.516 2.76 11.555 1 95.69 75 SER A C 1
ATOM 602 O O . SER A 1 75 ? -12.078 1.897 10.883 1 95.69 75 SER A O 1
ATOM 604 N N . LEU A 1 76 ? -10.273 3.145 11.336 1 97.12 76 LEU A N 1
ATOM 605 C CA . LEU A 1 76 ? -9.508 2.449 10.305 1 97.12 76 LEU A CA 1
ATOM 606 C C . LEU A 1 76 ? -9.297 0.986 10.672 1 97.12 76 LEU A C 1
ATOM 608 O O . LEU A 1 76 ? -8.969 0.676 11.82 1 97.12 76 LEU A O 1
ATOM 612 N N . PRO A 1 77 ? -9.516 0.13 9.734 1 97.06 77 PRO A N 1
ATOM 613 C CA . PRO A 1 77 ? -9.227 -1.275 10.023 1 97.06 77 PRO A CA 1
ATOM 614 C C . PRO A 1 77 ? -7.762 -1.51 10.391 1 97.06 77 PRO A C 1
ATOM 616 O O . PRO A 1 77 ? -6.887 -0.755 9.961 1 97.06 77 PRO A O 1
ATOM 619 N N . GLY A 1 78 ? -7.531 -2.537 11.148 1 97.56 78 GLY A N 1
ATOM 620 C CA . GLY A 1 78 ? -6.195 -2.861 11.625 1 97.56 78 GLY A CA 1
ATOM 621 C C . GLY A 1 78 ? -5.18 -2.994 10.5 1 97.56 78 GLY A C 1
ATOM 622 O O . GLY A 1 78 ? -4.047 -2.525 10.625 1 97.56 78 GLY A O 1
ATOM 623 N N . TRP A 1 79 ? -5.562 -3.58 9.453 1 97.75 79 TRP A N 1
ATOM 624 C CA . TRP A 1 79 ? -4.625 -3.82 8.359 1 97.75 79 TRP A CA 1
ATOM 625 C C . TRP A 1 79 ? -4.184 -2.508 7.719 1 97.75 79 TRP A C 1
ATOM 627 O O . TRP A 1 79 ? -3.051 -2.389 7.246 1 97.75 79 TRP A O 1
ATOM 637 N N . VAL A 1 80 ? -5.051 -1.512 7.629 1 98.44 80 VAL A N 1
ATOM 638 C CA . VAL A 1 80 ? -4.684 -0.214 7.074 1 98.44 80 VAL A CA 1
ATOM 639 C C . VAL A 1 80 ? -3.652 0.462 7.973 1 98.44 80 VAL A C 1
ATOM 641 O O . VAL A 1 80 ? -2.648 0.992 7.492 1 98.44 80 VAL A O 1
ATOM 644 N N . MET A 1 81 ? -3.945 0.375 9.297 1 98.38 81 MET A N 1
ATOM 645 C CA . MET A 1 81 ? -2.986 0.936 10.242 1 98.38 81 MET A CA 1
ATOM 646 C C . MET A 1 81 ? -1.627 0.26 10.109 1 98.38 81 MET A C 1
ATOM 648 O O . MET A 1 81 ? -0.592 0.927 10.141 1 98.38 81 MET A O 1
ATOM 652 N N . ALA A 1 82 ? -1.654 -1.032 9.977 1 98.5 82 ALA A N 1
ATOM 653 C CA . ALA A 1 82 ? -0.416 -1.783 9.789 1 98.5 82 ALA A CA 1
ATOM 654 C C . ALA A 1 82 ? 0.289 -1.365 8.5 1 98.5 82 ALA A C 1
ATOM 656 O O . ALA A 1 82 ? 1.519 -1.274 8.461 1 98.5 82 ALA A O 1
ATOM 657 N N . THR A 1 83 ? -0.467 -1.136 7.461 1 98.5 83 THR A N 1
ATOM 658 C CA . THR A 1 83 ? 0.082 -0.681 6.188 1 98.5 83 THR A CA 1
ATOM 659 C C . THR A 1 83 ? 0.758 0.678 6.344 1 98.5 83 THR A C 1
ATOM 661 O O . THR A 1 83 ? 1.879 0.878 5.871 1 98.5 83 THR A O 1
ATOM 664 N N . LEU A 1 84 ? 0.101 1.588 7.016 1 98.62 84 LEU A N 1
ATOM 665 C CA . LEU A 1 84 ? 0.646 2.928 7.211 1 98.62 84 LEU A CA 1
ATOM 666 C C . LEU A 1 84 ? 1.917 2.879 8.055 1 98.62 84 LEU A C 1
ATOM 668 O O . LEU A 1 84 ? 2.883 3.59 7.766 1 98.62 84 LEU A O 1
ATOM 672 N N . GLU A 1 85 ? 1.929 2.043 9.062 1 98.69 85 GLU A N 1
ATOM 673 C CA . GLU A 1 85 ? 3.117 1.899 9.898 1 98.69 85 GLU A CA 1
ATOM 674 C C . GLU A 1 85 ? 4.285 1.324 9.102 1 98.69 85 GLU A C 1
ATOM 676 O O . GLU A 1 85 ? 5.43 1.753 9.273 1 98.69 85 GLU A O 1
ATOM 681 N N . ALA A 1 86 ? 3.967 0.38 8.266 1 98.31 86 ALA A N 1
ATOM 682 C CA . ALA A 1 86 ? 5.004 -0.176 7.402 1 98.31 86 ALA A CA 1
ATOM 683 C C . ALA A 1 86 ? 5.543 0.882 6.445 1 98.31 86 ALA A C 1
ATOM 685 O O . ALA A 1 86 ? 6.758 0.994 6.254 1 98.31 86 ALA A O 1
ATOM 686 N N . ALA A 1 87 ? 4.66 1.603 5.875 1 98.19 87 ALA A N 1
ATOM 687 C CA . ALA A 1 87 ? 5.062 2.672 4.965 1 98.19 87 ALA A CA 1
ATOM 688 C C . ALA A 1 87 ? 5.941 3.699 5.676 1 98.19 87 ALA A C 1
ATOM 690 O O . ALA A 1 87 ? 6.891 4.223 5.09 1 98.19 87 ALA A O 1
ATOM 691 N N . ALA A 1 88 ? 5.551 3.996 6.949 1 98.5 88 ALA A N 1
ATOM 692 C CA . ALA A 1 88 ? 6.344 4.941 7.734 1 98.5 88 ALA A CA 1
ATOM 693 C C . ALA A 1 88 ? 7.773 4.445 7.914 1 98.5 88 ALA A C 1
ATOM 695 O O . ALA A 1 88 ? 8.719 5.234 7.879 1 98.5 88 ALA A O 1
ATOM 696 N N . GLN A 1 89 ? 7.902 3.164 8.086 1 97.56 89 GLN A N 1
ATOM 697 C CA . GLN A 1 89 ? 9.234 2.582 8.18 1 97.56 89 GLN A CA 1
ATOM 698 C C . GLN A 1 89 ? 9.992 2.723 6.863 1 97.56 89 GLN A C 1
ATOM 700 O O . GLN A 1 89 ? 11.18 3.043 6.855 1 97.56 89 GLN A O 1
ATOM 705 N N . GLY A 1 90 ? 9.273 2.473 5.781 1 96.75 90 GLY A N 1
ATOM 706 C CA . GLY A 1 90 ? 9.883 2.586 4.465 1 96.75 90 GLY A CA 1
ATOM 707 C C . GLY A 1 90 ? 10.281 4.008 4.113 1 96.75 90 GLY A C 1
ATOM 708 O O . GLY A 1 90 ? 11.164 4.219 3.279 1 96.75 90 GLY A O 1
ATOM 709 N N . GLN A 1 91 ? 9.641 4.961 4.758 1 97.44 91 GLN A N 1
ATOM 710 C CA . GLN A 1 91 ? 9.875 6.375 4.484 1 97.44 91 GLN A CA 1
ATOM 711 C C . GLN A 1 91 ? 10.508 7.066 5.688 1 97.44 91 GLN A C 1
ATOM 713 O O . GLN A 1 91 ? 10.375 8.281 5.852 1 97.44 91 GLN A O 1
ATOM 718 N N . ALA A 1 92 ? 11.18 6.348 6.488 1 97.19 92 ALA A N 1
ATOM 719 C CA . ALA A 1 92 ? 11.594 6.809 7.812 1 97.19 92 ALA A CA 1
ATOM 720 C C . ALA A 1 92 ? 12.422 8.086 7.715 1 97.19 92 ALA A C 1
ATOM 722 O O . ALA A 1 92 ? 12.188 9.047 8.445 1 97.19 92 ALA A O 1
ATOM 723 N N . SER A 1 93 ? 13.406 8.109 6.805 1 97.38 93 SER A N 1
ATOM 724 C CA . SER A 1 93 ? 14.305 9.258 6.707 1 97.38 93 SER A CA 1
ATOM 725 C C . SER A 1 93 ? 13.562 10.5 6.23 1 97.38 93 SER A C 1
ATOM 727 O O . SER A 1 93 ? 13.711 11.578 6.812 1 97.38 93 SER A O 1
ATOM 729 N N . ARG A 1 94 ? 12.766 10.297 5.215 1 97.44 94 ARG A N 1
ATOM 730 C CA . ARG A 1 94 ? 12 11.422 4.691 1 97.44 94 ARG A CA 1
ATOM 731 C C . ARG A 1 94 ? 10.992 11.922 5.723 1 97.44 94 ARG A C 1
ATOM 733 O O . ARG A 1 94 ? 10.828 13.133 5.898 1 97.44 94 ARG A O 1
ATOM 740 N N . LEU A 1 95 ? 10.359 11.047 6.336 1 98.25 95 LEU A N 1
ATOM 741 C CA . LEU A 1 95 ? 9.375 11.398 7.355 1 98.25 95 LEU A CA 1
ATOM 742 C C . LEU A 1 95 ? 10.031 12.164 8.5 1 98.25 95 LEU A C 1
ATOM 744 O O . LEU A 1 95 ? 9.477 13.156 8.977 1 98.25 95 LEU A O 1
ATOM 748 N N . ALA A 1 96 ? 11.18 11.727 8.875 1 98.44 96 ALA A N 1
ATOM 749 C CA . ALA A 1 96 ? 11.922 12.398 9.945 1 98.44 96 ALA A CA 1
ATOM 750 C C . ALA A 1 96 ? 12.266 13.828 9.555 1 98.44 96 ALA A C 1
ATOM 752 O O . ALA A 1 96 ? 12.18 14.742 10.383 1 98.44 96 ALA A O 1
ATOM 753 N N . ALA A 1 97 ? 12.664 14 8.359 1 98.31 97 ALA A N 1
ATOM 754 C CA . ALA A 1 97 ? 13.023 15.328 7.875 1 98.31 97 ALA A CA 1
ATOM 755 C C . ALA A 1 97 ? 11.812 16.25 7.879 1 98.31 97 ALA A C 1
ATOM 757 O O . ALA A 1 97 ? 11.922 17.422 8.266 1 98.31 97 ALA A O 1
ATOM 758 N N . LEU A 1 98 ? 10.688 15.766 7.453 1 98.06 98 LEU A N 1
ATOM 759 C CA . LEU A 1 98 ? 9.477 16.578 7.395 1 98.06 98 LEU A CA 1
ATOM 760 C C . LEU A 1 98 ? 8.977 16.906 8.797 1 98.06 98 LEU A C 1
ATOM 762 O O . LEU A 1 98 ? 8.484 18.016 9.047 1 98.06 98 LEU A O 1
ATOM 766 N N . ARG A 1 99 ? 9.086 15.961 9.664 1 97.81 99 ARG A N 1
ATOM 767 C CA . ARG A 1 99 ? 8.68 16.203 11.039 1 97.81 99 ARG A CA 1
ATOM 768 C C . ARG A 1 99 ? 9.578 17.25 11.695 1 97.81 99 ARG A C 1
ATOM 770 O O . ARG A 1 99 ? 9.125 18.031 12.531 1 97.81 99 ARG A O 1
ATOM 777 N N . ALA A 1 100 ? 10.859 17.219 11.312 1 97.5 100 ALA A N 1
ATOM 778 C CA . ALA A 1 100 ? 11.789 18.234 11.82 1 97.5 100 ALA A CA 1
ATOM 779 C C . ALA A 1 100 ? 11.383 19.625 11.359 1 97.5 100 ALA A C 1
ATOM 781 O O . ALA A 1 100 ? 11.508 20.609 12.102 1 97.5 100 ALA A O 1
ATOM 782 N N . ARG A 1 101 ? 10.914 19.734 10.148 1 95.5 101 ARG A N 1
ATOM 783 C CA . ARG A 1 101 ? 10.422 21.016 9.625 1 95.5 101 ARG A CA 1
ATOM 784 C C . ARG A 1 101 ? 9.203 21.484 10.406 1 95.5 101 ARG A C 1
ATOM 786 O O . ARG A 1 101 ? 9.07 22.672 10.711 1 95.5 101 ARG A O 1
ATOM 793 N N . LEU A 1 102 ? 8.336 20.562 10.727 1 94.88 102 LEU A N 1
ATOM 794 C CA . LEU A 1 102 ? 7.156 20.891 11.516 1 94.88 102 LEU A CA 1
ATOM 795 C C . LEU A 1 102 ? 7.551 21.359 12.906 1 94.88 102 LEU A C 1
ATOM 797 O O . LEU A 1 102 ? 6.992 22.344 13.414 1 94.88 102 LEU A O 1
ATOM 801 N N . ALA A 1 103 ? 8.531 20.625 13.453 1 94.12 103 ALA A N 1
ATOM 802 C CA . ALA A 1 103 ? 8.992 20.969 14.797 1 94.12 103 ALA A CA 1
ATOM 803 C C . ALA A 1 103 ? 9.594 22.359 14.836 1 94.12 103 ALA A C 1
ATOM 805 O O . ALA A 1 103 ? 9.453 23.078 15.836 1 94.12 103 ALA A O 1
ATOM 806 N N . ALA A 1 104 ? 10.211 22.75 13.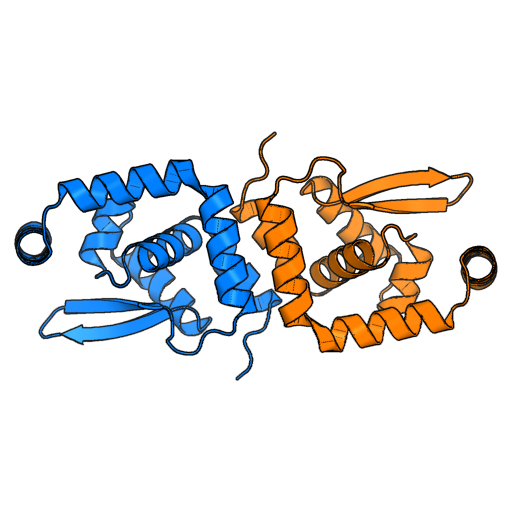773 1 92.5 104 ALA A N 1
ATOM 807 C CA . ALA A 1 104 ? 10.875 24.047 13.688 1 92.5 104 ALA A CA 1
ATOM 808 C C . ALA A 1 104 ? 9.852 25.188 13.672 1 92.5 104 ALA A C 1
ATOM 810 O O . ALA A 1 104 ? 10.195 26.328 13.938 1 92.5 104 ALA A O 1
ATOM 811 N N . MET A 1 105 ? 8.625 24.875 13.305 1 90.75 105 MET A N 1
ATOM 812 C CA . MET A 1 105 ? 7.555 25.859 13.305 1 90.75 105 MET A CA 1
ATOM 813 C C . MET A 1 105 ? 7.152 26.219 14.734 1 90.75 105 MET A C 1
ATOM 815 O O . MET A 1 105 ? 6.508 27.25 14.961 1 90.75 105 MET A O 1
ATOM 819 N N . GLY A 1 106 ? 7.5 25.453 15.758 1 89.88 106 GLY A N 1
ATOM 820 C CA . GLY A 1 106 ? 7.062 25.656 17.125 1 89.88 106 GLY A CA 1
ATOM 821 C C . GLY A 1 106 ? 5.773 24.938 17.453 1 89.88 106 GLY A C 1
ATOM 822 O O . GLY A 1 106 ? 5.434 23.938 16.812 1 89.88 106 GLY A O 1
ATOM 823 N N . ASN A 1 107 ? 5.133 25.391 18.531 1 84.5 107 ASN A N 1
ATOM 824 C CA . ASN A 1 107 ? 3.877 24.766 18.938 1 84.5 107 ASN A CA 1
ATOM 825 C C . ASN A 1 107 ? 2.697 25.328 18.141 1 84.5 107 ASN A C 1
ATOM 827 O O . ASN A 1 107 ? 2.859 26.25 17.344 1 84.5 107 ASN A O 1
ATOM 831 N N . ARG A 1 108 ? 1.477 24.781 18.344 1 79.81 108 ARG A N 1
ATOM 832 C CA . ARG A 1 108 ? 0.331 25.062 17.484 1 79.81 108 ARG A CA 1
ATOM 833 C C . ARG A 1 108 ? -0.016 26.547 17.5 1 79.81 108 ARG A C 1
ATOM 835 O O . ARG A 1 108 ? -0.233 27.156 16.453 1 79.81 108 ARG A O 1
ATOM 842 N N . PRO A 1 109 ? -0.067 27.109 18.656 1 78.19 109 PRO A N 1
ATOM 843 C CA . PRO A 1 109 ? -0.31 28.562 18.625 1 78.19 109 PRO A CA 1
ATOM 844 C C . PRO A 1 109 ? 0.751 29.312 17.828 1 78.19 109 PRO A C 1
ATOM 846 O O . PRO A 1 109 ? 0.435 30.281 17.141 1 78.19 109 PRO A O 1
ATOM 849 N N . GLU A 1 110 ? 1.942 28.922 17.922 1 81.69 110 GLU A N 1
ATOM 850 C CA . GLU A 1 110 ? 3.021 29.547 17.172 1 81.69 110 GLU A CA 1
ATOM 851 C C . GLU A 1 110 ? 2.875 29.266 15.672 1 81.69 110 GLU A C 1
ATOM 853 O O . GLU A 1 110 ? 3.133 30.156 14.844 1 81.69 110 GLU A O 1
ATOM 858 N N . ARG A 1 111 ? 2.479 28.094 15.375 1 78.19 111 ARG A N 1
A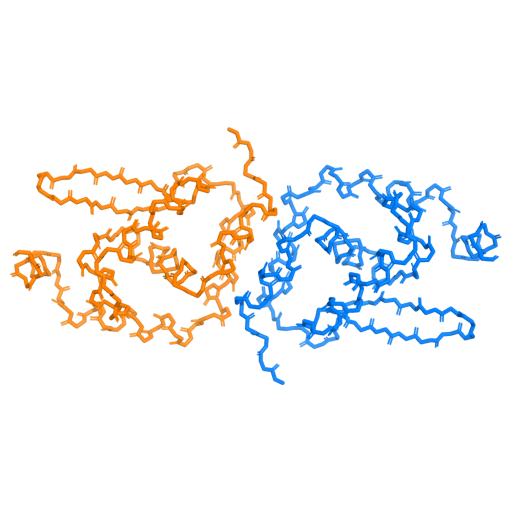TOM 859 C CA . ARG A 1 111 ? 2.318 27.688 13.984 1 78.19 111 ARG A CA 1
ATOM 860 C C . ARG A 1 111 ? 1.193 28.469 13.312 1 78.19 111 ARG A C 1
ATOM 862 O O . ARG A 1 111 ? 1.343 28.938 12.18 1 78.19 111 ARG A O 1
ATOM 869 N N . ARG A 1 112 ? 0.136 28.562 14.016 1 79.88 112 ARG A N 1
ATOM 870 C CA . ARG A 1 112 ? -1.004 29.297 13.484 1 79.88 112 ARG A CA 1
ATOM 871 C C . ARG A 1 112 ? -0.646 30.75 13.242 1 79.88 112 ARG A C 1
ATOM 873 O O . ARG A 1 112 ? -1.049 31.344 12.234 1 79.88 112 ARG A O 1
ATOM 880 N N . ALA A 1 113 ? 0.013 31.312 14.172 1 78.44 113 ALA A N 1
ATOM 881 C CA . ALA A 1 113 ? 0.444 32.719 14.047 1 78.44 113 ALA A CA 1
ATOM 882 C C . ALA A 1 113 ? 1.375 32.875 12.852 1 78.44 113 ALA A C 1
ATOM 884 O O . ALA A 1 113 ? 1.351 33.938 12.195 1 78.44 113 ALA A O 1
ATOM 885 N N . ALA A 1 114 ? 2.137 31.859 12.5 1 75 114 ALA A N 1
ATOM 886 C CA . ALA A 1 114 ? 3.141 31.938 11.445 1 75 114 ALA A CA 1
ATOM 887 C C . ALA A 1 114 ? 2.51 31.719 10.07 1 75 114 ALA A C 1
ATOM 889 O O . ALA A 1 114 ? 3.016 32.188 9.062 1 75 114 ALA A O 1
ATOM 890 N N . LEU A 1 115 ? 1.489 30.953 10.047 1 69.19 115 LEU A N 1
ATOM 891 C CA . LEU A 1 115 ? 1.038 30.484 8.742 1 69.19 115 LEU A CA 1
ATOM 892 C C . LEU A 1 115 ? -0.354 31.016 8.422 1 69.19 115 LEU A C 1
ATOM 894 O O . LEU A 1 115 ? -0.777 31 7.266 1 69.19 115 LEU A O 1
ATOM 898 N N . CYS A 1 116 ? -0.979 31.375 9.531 1 64.06 116 CYS A N 1
ATOM 899 C CA . CYS A 1 116 ? -2.344 31.828 9.289 1 64.06 116 CYS A CA 1
ATOM 900 C C . CYS A 1 116 ? -2.549 33.25 9.805 1 64.06 116 CYS A C 1
ATOM 902 O O . CYS A 1 116 ? -1.939 33.656 10.797 1 64.06 116 CYS A O 1
ATOM 904 N N . MET B 1 1 ? 18.828 -1.521 -5.121 1 49.66 1 MET B N 1
ATOM 905 C CA . MET B 1 1 ? 18.078 -0.272 -5.145 1 49.66 1 MET B CA 1
ATOM 906 C C . MET B 1 1 ? 16.938 -0.304 -4.129 1 49.66 1 MET B C 1
ATOM 908 O O . MET B 1 1 ? 16.312 -1.348 -3.92 1 49.66 1 MET B O 1
ATOM 912 N N . SER B 1 2 ? 16.875 0.568 -3.09 1 72.06 2 SER B N 1
ATOM 913 C CA . SER B 1 2 ? 15.914 0.546 -1.991 1 72.06 2 SER B CA 1
ATOM 914 C C . SER B 1 2 ? 14.492 0.742 -2.498 1 72.06 2 SER B C 1
ATOM 916 O O . SER B 1 2 ? 14.242 1.601 -3.346 1 72.06 2 SER B O 1
ATOM 918 N N . LEU B 1 3 ? 13.625 -0.216 -2.436 1 89.31 3 LEU B N 1
ATOM 919 C CA . LEU B 1 3 ? 12.234 -0.145 -2.891 1 89.31 3 LEU B CA 1
ATOM 920 C C . LEU B 1 3 ? 11.555 1.11 -2.357 1 89.31 3 LEU B C 1
ATOM 922 O O . LEU B 1 3 ? 11.719 1.464 -1.188 1 89.31 3 LEU B O 1
ATOM 926 N N . ASP B 1 4 ? 11.031 1.849 -3.275 1 91.5 4 ASP B N 1
ATOM 927 C CA . ASP B 1 4 ? 10.289 3.072 -2.994 1 91.5 4 ASP B CA 1
ATOM 928 C C . ASP B 1 4 ? 8.828 2.764 -2.662 1 91.5 4 ASP B C 1
ATOM 930 O O . ASP B 1 4 ? 8.141 2.078 -3.426 1 91.5 4 ASP B O 1
ATOM 934 N N . PRO B 1 5 ? 8.367 3.246 -1.484 1 95.56 5 PRO B N 1
ATOM 935 C CA . PRO B 1 5 ? 6.992 2.922 -1.099 1 95.56 5 PRO B CA 1
ATOM 936 C C . PRO B 1 5 ? 5.969 3.348 -2.15 1 95.56 5 PRO B C 1
ATOM 938 O O . PRO B 1 5 ? 5.016 2.615 -2.42 1 95.56 5 PRO B O 1
ATOM 941 N N . VAL B 1 6 ? 6.172 4.457 -2.779 1 97.06 6 VAL B N 1
ATOM 942 C CA . VAL B 1 6 ? 5.23 4.93 -3.791 1 97.06 6 VAL B CA 1
ATOM 943 C C . VAL B 1 6 ? 5.18 3.938 -4.949 1 97.06 6 VAL B C 1
ATOM 945 O O . VAL B 1 6 ? 4.098 3.6 -5.441 1 97.06 6 VAL B O 1
ATOM 948 N N . ARG B 1 7 ? 6.293 3.488 -5.352 1 96.25 7 ARG B N 1
ATOM 949 C CA . ARG B 1 7 ? 6.367 2.504 -6.426 1 96.25 7 ARG B CA 1
ATOM 950 C C . ARG B 1 7 ? 5.691 1.198 -6.02 1 96.25 7 ARG B C 1
ATOM 952 O O . ARG B 1 7 ? 4.961 0.599 -6.812 1 96.25 7 ARG B O 1
ATOM 959 N N . VAL B 1 8 ? 5.941 0.755 -4.832 1 97.75 8 VAL B N 1
ATOM 960 C CA . VAL B 1 8 ? 5.34 -0.473 -4.324 1 97.75 8 VAL B CA 1
ATOM 961 C C . VAL B 1 8 ? 3.818 -0.333 -4.301 1 97.75 8 VAL B C 1
ATOM 963 O O . VAL B 1 8 ? 3.1 -1.219 -4.77 1 97.75 8 VAL B O 1
ATOM 966 N N . PHE B 1 9 ? 3.326 0.784 -3.84 1 98.56 9 PHE B N 1
ATOM 967 C CA . PHE B 1 9 ? 1.887 0.982 -3.729 1 98.56 9 PHE B CA 1
ATOM 968 C C . PHE B 1 9 ? 1.246 1.076 -5.109 1 98.56 9 PHE B C 1
ATOM 970 O O . PHE B 1 9 ? 0.142 0.57 -5.324 1 98.56 9 PHE B O 1
ATOM 977 N N . LYS B 1 10 ? 1.927 1.699 -6.043 1 97.88 10 LYS B N 1
ATOM 978 C CA . LYS B 1 10 ? 1.432 1.724 -7.418 1 97.88 10 LYS B CA 1
ATOM 979 C C . LYS B 1 10 ? 1.33 0.313 -7.992 1 97.88 10 LYS B C 1
ATOM 981 O O . LYS B 1 10 ? 0.348 -0.023 -8.656 1 97.88 10 LYS B O 1
ATOM 986 N N . CYS B 1 11 ? 2.279 -0.426 -7.691 1 97.94 11 CYS B N 1
ATOM 987 C CA . CYS B 1 11 ? 2.312 -1.792 -8.203 1 97.94 11 CYS B CA 1
ATOM 988 C C . CYS B 1 11 ? 1.199 -2.631 -7.582 1 97.94 11 CYS B C 1
ATOM 990 O O . CYS B 1 11 ? 0.622 -3.49 -8.25 1 97.94 11 CYS B O 1
ATOM 992 N N . LEU B 1 12 ? 0.867 -2.33 -6.352 1 98.31 12 LEU B N 1
ATOM 993 C CA . LEU B 1 12 ? -0.128 -3.107 -5.621 1 98.31 12 LEU B CA 1
ATOM 994 C C . LEU B 1 12 ? -1.525 -2.535 -5.828 1 98.31 12 LEU B C 1
ATOM 996 O O . LEU B 1 12 ? -2.518 -3.145 -5.422 1 98.31 12 LEU B O 1
ATOM 1000 N N . GLY B 1 13 ? -1.549 -1.349 -6.508 1 98.12 13 GLY B N 1
ATOM 1001 C CA . GLY B 1 13 ? -2.824 -0.686 -6.73 1 98.12 13 GLY B CA 1
ATOM 1002 C C . GLY B 1 13 ? -3.623 -1.297 -7.863 1 98.12 13 GLY B C 1
ATOM 1003 O O . GLY B 1 13 ? -4.375 -0.599 -8.547 1 98.12 13 GLY B O 1
ATOM 1004 N N . ASP B 1 14 ? -3.436 -2.469 -8.219 1 98.12 14 ASP B N 1
ATOM 1005 C CA . ASP B 1 14 ? -4.164 -3.297 -9.18 1 98.12 14 ASP B CA 1
ATOM 1006 C C . ASP B 1 14 ? -4.625 -4.605 -8.539 1 98.12 14 ASP B C 1
ATOM 1008 O O . ASP B 1 14 ? -3.826 -5.312 -7.922 1 98.12 14 ASP B O 1
ATOM 1012 N N . GLU B 1 15 ? -5.906 -4.867 -8.742 1 97.44 15 GLU B N 1
ATOM 1013 C CA . GLU B 1 15 ? -6.496 -6.012 -8.047 1 97.44 15 GLU B CA 1
ATOM 1014 C C . GLU B 1 15 ? -5.785 -7.309 -8.422 1 97.44 15 GLU B C 1
ATOM 1016 O O . GLU B 1 15 ? -5.504 -8.141 -7.555 1 97.44 15 GLU B O 1
ATOM 1021 N N . THR B 1 16 ? -5.52 -7.492 -9.617 1 98.25 16 THR B N 1
ATOM 1022 C CA . THR B 1 16 ? -4.883 -8.719 -10.078 1 98.25 16 THR B CA 1
ATOM 1023 C C . THR B 1 16 ? -3.463 -8.828 -9.523 1 98.25 16 THR B C 1
ATOM 1025 O O . THR B 1 16 ? -3.076 -9.875 -9 1 98.25 16 THR B O 1
ATOM 1028 N N . ARG B 1 17 ? -2.691 -7.781 -9.602 1 98.69 17 ARG B N 1
ATOM 1029 C CA . ARG B 1 17 ? -1.325 -7.793 -9.086 1 98.69 17 ARG B CA 1
ATOM 1030 C C . ARG B 1 17 ? -1.311 -8.031 -7.578 1 98.69 17 ARG B C 1
ATOM 1032 O O . ARG B 1 17 ? -0.458 -8.766 -7.07 1 98.69 17 ARG B O 1
ATOM 1039 N N . LEU B 1 18 ? -2.242 -7.398 -6.941 1 98.69 18 LEU B N 1
ATOM 1040 C CA . LEU B 1 18 ? -2.32 -7.602 -5.496 1 98.69 18 LEU B CA 1
ATOM 1041 C C . LEU B 1 18 ? -2.562 -9.07 -5.168 1 98.69 18 LEU B C 1
ATOM 1043 O O . LEU B 1 18 ? -1.852 -9.656 -4.344 1 98.69 18 LEU B O 1
ATOM 1047 N N . MET B 1 19 ? -3.502 -9.656 -5.801 1 98.69 19 MET B N 1
ATOM 1048 C CA . MET B 1 19 ? -3.844 -11.039 -5.492 1 98.69 19 MET B CA 1
ATOM 1049 C C . MET B 1 19 ? -2.713 -11.98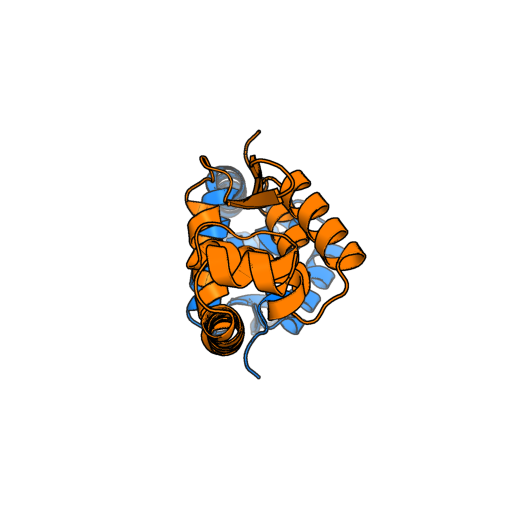4 -5.887 1 98.69 19 MET B C 1
ATOM 1051 O O . MET B 1 19 ? -2.449 -12.969 -5.195 1 98.69 19 MET B O 1
ATOM 1055 N N . LEU B 1 20 ? -2.033 -11.656 -7 1 98.69 20 LEU B N 1
ATOM 1056 C CA . LEU B 1 20 ? -0.901 -12.469 -7.43 1 98.69 20 LEU B CA 1
ATOM 1057 C C . LEU B 1 20 ? 0.186 -12.5 -6.363 1 98.69 20 LEU B C 1
ATOM 1059 O O . LEU B 1 20 ? 0.667 -13.57 -5.984 1 98.69 20 LEU B O 1
ATOM 1063 N N . VAL B 1 21 ? 0.535 -11.375 -5.824 1 98.81 21 VAL B N 1
ATOM 1064 C CA . VAL B 1 21 ? 1.613 -11.289 -4.844 1 98.81 21 VAL B CA 1
ATOM 1065 C C . VAL B 1 21 ? 1.186 -11.969 -3.543 1 98.81 21 VAL B C 1
ATOM 1067 O O . VAL B 1 21 ? 1.989 -12.641 -2.893 1 98.81 21 VAL B O 1
ATOM 1070 N N . LEU B 1 22 ? -0.067 -11.781 -3.207 1 98.81 22 LEU B N 1
ATOM 1071 C CA . LEU B 1 22 ? -0.53 -12.352 -1.946 1 98.81 22 LEU B CA 1
ATOM 1072 C C . LEU B 1 22 ? -0.622 -13.867 -2.037 1 98.81 22 LEU B C 1
ATOM 1074 O O . LEU B 1 22 ? -0.371 -14.57 -1.055 1 98.81 22 LEU B O 1
ATOM 1078 N N . LEU B 1 23 ? -0.993 -14.359 -3.168 1 98.69 23 LEU B N 1
ATOM 1079 C CA . LEU B 1 23 ? -0.977 -15.805 -3.361 1 98.69 23 LEU B CA 1
ATOM 1080 C C . LEU B 1 23 ? 0.44 -16.359 -3.229 1 98.69 23 LEU B C 1
ATOM 1082 O O . LEU B 1 23 ? 0.654 -17.375 -2.578 1 98.69 23 LEU B O 1
ATOM 1086 N N . VAL B 1 24 ? 1.363 -15.664 -3.814 1 98.62 24 VAL B N 1
ATOM 1087 C CA . VAL B 1 24 ? 2.764 -16.078 -3.73 1 98.62 24 VAL B CA 1
ATOM 1088 C C . VAL B 1 24 ? 3.24 -15.984 -2.283 1 98.62 24 VAL B C 1
ATOM 1090 O O . VAL B 1 24 ? 3.988 -16.844 -1.815 1 98.62 24 VAL B O 1
ATOM 1093 N N . LEU B 1 25 ? 2.855 -14.945 -1.633 1 98.62 25 LEU B N 1
ATOM 1094 C CA . LEU B 1 25 ? 3.188 -14.781 -0.222 1 98.62 25 LEU B CA 1
ATOM 1095 C C . LEU B 1 25 ? 2.766 -16.016 0.581 1 98.62 25 LEU B C 1
ATOM 1097 O O . LEU B 1 25 ? 3.529 -16.5 1.415 1 98.62 25 LEU B O 1
ATOM 1101 N N . ARG B 1 26 ? 1.607 -16.5 0.265 1 98.38 26 ARG B N 1
ATOM 1102 C CA . ARG B 1 26 ? 1.058 -17.594 1.054 1 98.38 26 ARG B CA 1
ATOM 1103 C C . ARG B 1 26 ? 1.564 -18.938 0.548 1 98.38 26 ARG B C 1
ATOM 1105 O O . ARG B 1 26 ? 1.837 -19.844 1.34 1 98.38 26 ARG B O 1
ATOM 1112 N N . GLU B 1 27 ? 1.766 -19.094 -0.724 1 97.06 27 GLU B N 1
ATOM 1113 C CA . GLU B 1 27 ? 2.094 -20.375 -1.333 1 97.06 27 GLU B CA 1
ATOM 1114 C C . GLU B 1 27 ? 3.598 -20.516 -1.532 1 97.06 27 GLU B C 1
ATOM 1116 O O . GLU B 1 27 ? 4.074 -21.578 -1.957 1 97.06 27 GLU B O 1
ATOM 1121 N N . GLN B 1 28 ? 4.324 -19.453 -1.271 1 96.56 28 GLN B N 1
ATOM 1122 C CA . GLN B 1 28 ? 5.781 -19.406 -1.375 1 96.56 28 GLN B CA 1
ATOM 1123 C C . GLN B 1 28 ? 6.223 -19.266 -2.83 1 96.56 28 GLN B C 1
ATOM 1125 O O . GLN B 1 28 ? 7.027 -18.391 -3.162 1 96.56 28 GLN B O 1
ATOM 1130 N N . GLU B 1 29 ? 5.734 -20.109 -3.732 1 96.5 29 GLU B N 1
ATOM 1131 C CA . GLU B 1 29 ? 6.031 -20.062 -5.16 1 96.5 29 GLU B CA 1
ATOM 1132 C C . GLU B 1 29 ? 4.875 -20.625 -5.984 1 96.5 29 GLU B C 1
ATOM 1134 O O . GLU B 1 29 ? 4.215 -21.578 -5.57 1 96.5 29 GLU B O 1
ATOM 1139 N N . LEU B 1 30 ? 4.66 -20.016 -7.184 1 96.75 30 LEU B N 1
ATOM 1140 C CA . LEU B 1 30 ? 3.619 -20.469 -8.102 1 96.75 30 LEU B CA 1
ATOM 1141 C C . LEU B 1 30 ? 4.055 -20.297 -9.547 1 96.75 30 LEU B C 1
ATOM 1143 O O . LEU B 1 30 ? 4.84 -19.391 -9.859 1 96.75 30 LEU B O 1
ATOM 1147 N N . CYS B 1 31 ? 3.564 -21.125 -10.445 1 95.69 31 CYS B N 1
ATOM 1148 C CA . CYS B 1 31 ? 3.793 -20.922 -11.875 1 95.69 31 CYS B CA 1
ATOM 1149 C C . CYS B 1 31 ? 2.631 -20.172 -12.508 1 95.69 31 CYS B C 1
ATOM 1151 O O . CYS B 1 31 ? 1.567 -20.031 -11.898 1 95.69 31 CYS B O 1
ATOM 1153 N N . VAL B 1 32 ? 2.795 -19.688 -13.68 1 95.12 32 VAL B N 1
ATOM 1154 C CA . VAL B 1 32 ? 1.81 -18.891 -14.398 1 95.12 32 VAL B CA 1
ATOM 1155 C C . VAL B 1 32 ? 0.506 -19.672 -14.531 1 95.12 32 VAL B C 1
ATOM 1157 O O . VAL B 1 32 ? -0.581 -19.125 -14.352 1 95.12 32 VAL B O 1
ATOM 1160 N N . CYS B 1 33 ? 0.594 -21 -14.789 1 93.69 33 CYS B N 1
ATOM 1161 C CA . CYS B 1 33 ? -0.598 -21.812 -15.016 1 93.69 33 CYS B CA 1
ATOM 1162 C C . CYS B 1 33 ? -1.429 -21.922 -13.75 1 93.69 33 CYS B C 1
ATOM 1164 O O . CYS B 1 33 ? -2.66 -21.906 -13.797 1 93.69 33 CYS B O 1
ATOM 1166 N N . GLU B 1 34 ? -0.748 -22.078 -12.57 1 95.5 34 GLU B N 1
ATOM 1167 C CA . GLU B 1 34 ? -1.455 -22.094 -11.297 1 95.5 34 GLU B CA 1
ATOM 1168 C C . GLU B 1 34 ? -2.166 -20.766 -11.039 1 95.5 34 GLU B C 1
ATOM 1170 O O . GLU B 1 34 ? -3.316 -20.75 -10.602 1 95.5 34 GLU B O 1
ATOM 1175 N N . MET B 1 35 ? -1.521 -19.703 -11.336 1 96.31 35 MET B N 1
ATOM 1176 C CA . MET B 1 35 ? -2.057 -18.359 -11.094 1 96.31 35 MET B CA 1
ATOM 1177 C C . MET B 1 35 ? -3.219 -18.078 -12.039 1 96.31 35 MET B C 1
ATOM 1179 O O . MET B 1 35 ? -4.223 -17.484 -11.633 1 96.31 35 MET B O 1
ATOM 1183 N N . THR B 1 36 ? -3.053 -18.438 -13.297 1 96.06 36 THR B N 1
ATOM 1184 C CA . THR B 1 36 ? -4.105 -18.266 -14.297 1 96.06 36 THR B CA 1
ATOM 1185 C C . THR B 1 36 ? -5.367 -19.016 -13.883 1 96.06 36 THR B C 1
ATOM 1187 O O . THR B 1 36 ? -6.473 -18.484 -13.992 1 96.06 36 THR B O 1
ATOM 1190 N N . HIS B 1 37 ? -5.211 -20.234 -13.359 1 95.5 37 HIS B N 1
ATOM 1191 C CA . HIS B 1 37 ? -6.332 -21.031 -12.891 1 95.5 37 HIS B CA 1
ATOM 1192 C C . HIS B 1 37 ? -7 -20.406 -11.672 1 95.5 37 HIS B C 1
ATOM 1194 O O . HIS B 1 37 ? -8.219 -20.219 -11.648 1 95.5 37 HIS B O 1
ATOM 1200 N N . ALA B 1 38 ? -6.188 -20.094 -10.695 1 96.06 38 ALA B N 1
ATOM 1201 C CA . ALA B 1 38 ? -6.715 -19.562 -9.438 1 96.06 38 ALA B CA 1
ATOM 1202 C C . ALA B 1 38 ? -7.5 -18.281 -9.664 1 96.06 38 ALA B C 1
ATOM 1204 O O . ALA B 1 38 ? -8.57 -18.094 -9.086 1 96.06 38 ALA B O 1
ATOM 1205 N N . LEU B 1 39 ? -6.961 -17.375 -10.523 1 97.44 39 LEU B N 1
ATOM 1206 C CA . LEU B 1 39 ? -7.539 -16.047 -10.695 1 97.44 39 LEU B CA 1
ATOM 1207 C C . LEU B 1 39 ? -8.57 -16.047 -11.82 1 97.44 39 LEU B C 1
ATOM 1209 O O . LEU B 1 39 ? -9.336 -15.094 -11.969 1 97.44 39 LEU B O 1
ATOM 1213 N N . GLU B 1 40 ? -8.594 -17.078 -12.625 1 96.5 40 GLU B N 1
ATOM 1214 C CA . GLU B 1 40 ? -9.461 -17.141 -13.805 1 96.5 40 GLU B CA 1
ATOM 1215 C C . GLU B 1 40 ? -9.242 -15.945 -14.719 1 96.5 40 GLU B C 1
ATOM 1217 O O . GLU B 1 40 ? -10.195 -15.273 -15.102 1 96.5 40 GLU B O 1
ATOM 1222 N N . VAL B 1 41 ? -8.023 -15.617 -14.938 1 96.81 41 VAL B N 1
ATOM 1223 C CA . VAL B 1 41 ? -7.551 -14.562 -15.82 1 96.81 41 VAL B CA 1
ATOM 1224 C C . VAL B 1 41 ? -6.688 -15.164 -16.938 1 96.81 41 VAL B C 1
ATOM 1226 O O . VAL B 1 41 ? -6.02 -16.172 -16.719 1 96.81 41 VAL B O 1
ATOM 1229 N N . SER B 1 42 ? -6.707 -14.594 -18.141 1 97.12 42 SER B N 1
ATOM 1230 C CA . SER B 1 42 ? -5.945 -15.125 -19.266 1 97.12 42 SER B CA 1
ATOM 1231 C C . SER B 1 42 ? -4.449 -15.141 -18.953 1 97.12 42 SER B C 1
ATOM 1233 O O . SER B 1 42 ? -3.953 -14.281 -18.219 1 97.12 42 SER B O 1
ATOM 1235 N N . GLN B 1 43 ? -3.785 -16.062 -19.5 1 95.94 43 GLN B N 1
ATOM 1236 C CA . GLN B 1 43 ? -2.35 -16.219 -19.297 1 95.94 43 GLN B CA 1
ATOM 1237 C C . GLN B 1 43 ? -1.592 -14.984 -19.766 1 95.94 43 GLN B C 1
ATOM 1239 O O . GLN B 1 43 ? -0.689 -14.5 -19.078 1 95.94 43 GLN B O 1
ATOM 1244 N N . PRO B 1 44 ? -1.891 -14.383 -20.969 1 97.38 44 PRO B N 1
ATOM 1245 C CA . PRO B 1 44 ? -1.177 -13.172 -21.359 1 97.38 44 PRO B CA 1
ATOM 1246 C C . PRO B 1 44 ? -1.324 -12.039 -20.344 1 97.38 44 PRO B C 1
ATOM 1248 O O . PRO B 1 44 ? -0.361 -11.32 -20.078 1 97.38 44 PRO B O 1
ATOM 1251 N N . LYS B 1 45 ? -2.488 -11.891 -19.766 1 98.12 45 LYS B N 1
ATOM 1252 C CA . LYS B 1 45 ? -2.729 -10.852 -18.766 1 98.12 45 LYS B CA 1
ATOM 1253 C C . LYS B 1 45 ? -1.948 -11.133 -17.484 1 98.12 45 LYS B C 1
ATOM 1255 O O . LYS B 1 45 ? -1.299 -10.234 -16.938 1 98.12 45 LYS B O 1
ATOM 1260 N N . VAL B 1 46 ? -2.037 -12.352 -17.016 1 98.19 46 VAL B N 1
ATOM 1261 C CA . VAL B 1 46 ? -1.279 -12.742 -15.836 1 98.19 46 VAL B CA 1
ATOM 1262 C C . VAL B 1 46 ? 0.21 -12.508 -16.078 1 98.19 46 VAL B C 1
ATOM 1264 O O . VAL B 1 46 ? 0.904 -11.953 -15.219 1 98.19 46 VAL B O 1
ATOM 1267 N N . SER B 1 47 ? 0.692 -12.828 -17.234 1 97.75 47 SER B N 1
ATOM 1268 C CA . SER B 1 47 ? 2.104 -12.672 -17.578 1 97.75 47 SER B CA 1
ATOM 1269 C C . SER B 1 47 ? 2.525 -11.211 -17.547 1 97.75 47 SER B C 1
ATOM 1271 O O . SER B 1 47 ? 3.604 -10.875 -17.047 1 97.75 47 SER B O 1
ATOM 1273 N N . ARG B 1 48 ? 1.702 -10.422 -18.062 1 98.31 48 ARG B N 1
ATOM 1274 C CA . ARG B 1 48 ? 1.983 -8.992 -18.047 1 98.31 48 ARG B CA 1
ATOM 1275 C C . ARG B 1 48 ? 2.076 -8.461 -16.625 1 98.31 48 ARG B C 1
ATOM 1277 O O . ARG B 1 48 ? 2.984 -7.695 -16.297 1 98.31 48 ARG B O 1
ATOM 1284 N N . HIS B 1 49 ? 1.186 -8.812 -15.789 1 98.62 49 HIS B N 1
ATOM 1285 C CA . HIS B 1 49 ? 1.183 -8.391 -14.391 1 98.62 49 HIS B CA 1
ATOM 1286 C C . HIS B 1 49 ? 2.404 -8.922 -13.648 1 98.62 49 HIS B C 1
ATOM 1288 O O . HIS B 1 49 ? 2.996 -8.219 -12.836 1 98.62 49 HIS B O 1
ATOM 1294 N N . LEU B 1 50 ? 2.732 -10.18 -13.945 1 98.56 50 LEU B N 1
ATOM 1295 C CA . LEU B 1 50 ? 3.916 -10.766 -13.328 1 98.56 50 LEU B CA 1
ATOM 1296 C C . LEU B 1 50 ? 5.176 -10.016 -13.742 1 98.56 50 LEU B C 1
ATOM 1298 O O . LEU B 1 50 ? 6.07 -9.789 -12.922 1 98.56 50 LEU B O 1
ATOM 1302 N N . ALA B 1 51 ? 5.234 -9.68 -14.984 1 98.44 51 ALA B N 1
ATOM 1303 C CA . ALA B 1 51 ? 6.352 -8.867 -15.461 1 98.44 51 ALA B CA 1
ATOM 1304 C C . ALA B 1 51 ? 6.41 -7.535 -14.719 1 98.44 51 ALA B C 1
ATOM 1306 O O . ALA B 1 51 ? 7.488 -7.086 -14.32 1 98.44 51 ALA B O 1
ATOM 1307 N N . GLN B 1 52 ? 5.344 -6.883 -14.547 1 98.31 52 GLN B N 1
ATOM 1308 C CA . GLN B 1 52 ? 5.273 -5.617 -13.82 1 98.31 52 GLN B CA 1
ATOM 1309 C C . GLN B 1 52 ? 5.699 -5.797 -12.367 1 98.31 52 GLN B C 1
ATOM 1311 O O . GLN B 1 52 ? 6.422 -4.961 -11.82 1 98.31 52 GLN B O 1
ATOM 1316 N N . LEU B 1 53 ? 5.254 -6.879 -11.766 1 98.44 53 LEU B N 1
ATOM 1317 C CA . LEU B 1 53 ? 5.59 -7.156 -10.375 1 98.44 53 LEU B CA 1
ATOM 1318 C C . LEU B 1 53 ? 7.086 -7.414 -10.219 1 98.44 53 LEU B C 1
ATOM 1320 O O . LEU B 1 53 ? 7.68 -7.035 -9.203 1 98.44 53 LEU B O 1
ATOM 1324 N N . ARG B 1 54 ? 7.652 -8.039 -11.258 1 97.94 54 ARG B N 1
ATOM 1325 C CA . ARG B 1 54 ? 9.102 -8.211 -11.25 1 97.94 54 ARG B CA 1
ATOM 1326 C C . ARG B 1 54 ? 9.812 -6.867 -11.406 1 97.94 54 ARG B C 1
ATOM 1328 O O . ARG B 1 54 ? 10.805 -6.605 -10.719 1 97.94 54 ARG B O 1
ATOM 1335 N N . GLN B 1 55 ? 9.32 -6.078 -12.234 1 96.88 55 GLN B N 1
ATOM 1336 C CA . GLN B 1 55 ? 9.898 -4.758 -12.469 1 96.88 55 GLN B CA 1
ATOM 1337 C C . GLN B 1 55 ? 9.828 -3.896 -11.211 1 96.88 55 GLN B C 1
ATOM 1339 O O . GLN B 1 55 ? 10.719 -3.088 -10.953 1 96.88 55 GLN B O 1
ATOM 1344 N N . CYS B 1 56 ? 8.805 -4.121 -10.453 1 96.81 56 CYS B N 1
ATOM 1345 C CA . CYS B 1 56 ? 8.609 -3.371 -9.211 1 96.81 56 CYS B CA 1
ATOM 1346 C C . CYS B 1 56 ? 9.531 -3.889 -8.109 1 96.81 56 CYS B C 1
ATOM 1348 O O . CYS B 1 56 ? 9.672 -3.252 -7.066 1 96.81 56 CYS B O 1
ATOM 1350 N N . GLY B 1 57 ? 10.07 -5.035 -8.312 1 97.38 57 GLY B N 1
ATOM 1351 C CA . GLY B 1 57 ? 10.992 -5.598 -7.344 1 97.38 57 GLY B CA 1
ATOM 1352 C C . GLY B 1 57 ? 10.312 -6.461 -6.301 1 97.38 57 GLY B C 1
ATOM 1353 O O . GLY B 1 57 ? 10.906 -6.773 -5.262 1 97.38 57 GLY B O 1
ATOM 1354 N N . LEU B 1 58 ? 9.086 -6.859 -6.559 1 98.44 58 LEU B N 1
ATOM 1355 C CA . LEU B 1 58 ? 8.328 -7.617 -5.562 1 98.44 58 LEU B CA 1
ATOM 1356 C C . LEU B 1 58 ? 8.5 -9.117 -5.785 1 98.44 58 LEU B C 1
ATOM 1358 O O . LEU B 1 58 ? 8.539 -9.891 -4.824 1 98.44 58 LEU B O 1
ATOM 1362 N N . LEU B 1 59 ? 8.609 -9.477 -7.023 1 98.56 59 LEU B N 1
ATOM 1363 C CA . LEU B 1 59 ? 8.703 -10.898 -7.344 1 98.56 59 LEU B CA 1
ATOM 1364 C C . LEU B 1 59 ? 10.008 -11.203 -8.07 1 98.56 59 LEU B C 1
ATOM 1366 O O . LEU B 1 59 ? 10.617 -10.312 -8.672 1 98.56 59 LEU B O 1
ATOM 1370 N N . ASP B 1 60 ? 10.453 -12.359 -7.977 1 98.06 60 ASP B N 1
ATOM 1371 C CA . ASP B 1 60 ? 11.5 -12.961 -8.797 1 98.06 60 ASP B CA 1
ATOM 1372 C C . ASP B 1 60 ? 11.008 -14.266 -9.43 1 98.06 60 ASP B C 1
ATOM 1374 O O . ASP B 1 60 ? 10.016 -14.844 -8.992 1 98.06 60 ASP B O 1
ATOM 1378 N N . ASP B 1 61 ? 11.625 -14.602 -10.484 1 97.5 61 ASP B N 1
ATOM 1379 C CA . ASP B 1 61 ? 11.227 -15.852 -11.125 1 97.5 61 ASP B CA 1
ATOM 1380 C C . ASP B 1 61 ? 12.398 -16.828 -11.219 1 97.5 61 ASP B C 1
ATOM 1382 O O . ASP B 1 61 ? 13.555 -16.406 -11.164 1 97.5 61 ASP B O 1
ATOM 1386 N N . ARG B 1 62 ? 12.172 -18.062 -11.25 1 96.5 62 ARG B N 1
ATOM 1387 C CA . ARG B 1 62 ? 13.117 -19.125 -11.539 1 96.5 62 ARG B CA 1
ATOM 1388 C C . ARG B 1 62 ? 12.531 -20.125 -12.539 1 96.5 62 ARG B C 1
ATOM 1390 O O . ARG B 1 62 ? 11.312 -20.312 -12.602 1 96.5 62 ARG B O 1
ATOM 1397 N N . ARG B 1 63 ? 13.414 -20.641 -13.336 1 94.88 63 ARG B N 1
ATOM 1398 C CA . ARG B 1 63 ? 12.984 -21.594 -14.367 1 94.88 63 ARG B CA 1
ATOM 1399 C C . ARG B 1 63 ? 13.352 -23.016 -13.984 1 94.88 63 ARG B C 1
ATOM 1401 O O . ARG B 1 63 ? 14.43 -23.266 -13.438 1 94.88 63 ARG B O 1
ATOM 1408 N N . GLU B 1 64 ? 12.484 -23.875 -14.148 1 90.81 64 GLU B N 1
ATOM 1409 C CA . GLU B 1 64 ? 12.664 -25.312 -14.016 1 90.81 64 GLU B CA 1
ATOM 1410 C C . GLU B 1 64 ? 12.086 -26.062 -15.211 1 90.81 64 GLU B C 1
ATOM 1412 O O . GLU B 1 64 ? 10.891 -26.328 -15.266 1 90.81 64 GLU B O 1
ATOM 1417 N N . GLY B 1 65 ? 13.031 -26.578 -16.094 1 89.25 65 GLY B N 1
ATOM 1418 C CA . GLY B 1 65 ? 12.523 -27.156 -17.328 1 89.25 65 GLY B CA 1
ATOM 1419 C C . GLY B 1 65 ? 11.719 -26.172 -18.156 1 89.25 65 GLY B C 1
ATOM 1420 O O . GLY B 1 65 ? 12.188 -25.078 -18.469 1 89.25 65 GLY B O 1
ATOM 1421 N N . GLN B 1 66 ? 10.406 -26.484 -18.484 1 87.88 66 GLN B N 1
ATOM 1422 C CA . GLN B 1 66 ? 9.547 -25.641 -19.312 1 87.88 66 GLN B CA 1
ATOM 1423 C C . GLN B 1 66 ? 8.719 -24.688 -18.453 1 87.88 66 GLN B C 1
ATOM 1425 O O . GLN B 1 66 ? 7.973 -23.859 -18.969 1 87.88 66 GLN B O 1
ATOM 1430 N N . TRP B 1 67 ? 8.93 -24.797 -17.141 1 90.25 67 TRP B N 1
ATOM 1431 C CA . TRP B 1 67 ? 8.07 -24.031 -16.25 1 90.25 67 TRP B CA 1
ATOM 1432 C C . TRP B 1 67 ? 8.828 -22.859 -15.633 1 90.25 67 TRP B C 1
ATOM 1434 O O . TRP B 1 67 ? 10.031 -22.953 -15.383 1 90.25 67 TRP B O 1
ATOM 1444 N N . VAL B 1 68 ? 8.078 -21.781 -15.484 1 94.81 68 VAL B N 1
ATOM 1445 C CA . VAL B 1 68 ? 8.578 -20.609 -14.773 1 94.81 68 VAL B CA 1
ATOM 1446 C C . VAL B 1 68 ? 7.805 -20.438 -13.469 1 94.81 68 VAL B C 1
ATOM 1448 O O . VAL B 1 68 ? 6.574 -20.375 -13.477 1 94.81 68 VAL B O 1
ATOM 1451 N N . TYR B 1 69 ? 8.57 -20.406 -12.328 1 96.69 69 TYR B N 1
ATOM 1452 C CA . TYR B 1 69 ? 7.969 -20.219 -11.008 1 96.69 69 TYR B CA 1
ATOM 1453 C C . TYR B 1 69 ? 8.289 -18.828 -10.461 1 96.69 69 TYR B C 1
ATOM 1455 O O . TYR B 1 69 ? 9.406 -18.328 -10.617 1 96.69 69 TYR B O 1
ATOM 1463 N N . TYR B 1 70 ? 7.297 -18.266 -9.82 1 98.12 70 TYR B N 1
ATOM 1464 C CA . TYR B 1 70 ? 7.445 -16.938 -9.234 1 98.12 70 TYR B CA 1
ATOM 1465 C C . TYR B 1 70 ? 7.402 -17.016 -7.711 1 98.12 70 TYR B C 1
ATOM 1467 O O . TYR B 1 70 ? 6.602 -17.766 -7.141 1 98.12 70 TYR B O 1
ATOM 1475 N N . GLY B 1 71 ? 8.25 -16.359 -7.078 1 98.5 71 GLY B N 1
ATOM 1476 C CA . GLY B 1 71 ? 8.305 -16.156 -5.641 1 98.5 71 GLY B CA 1
ATOM 1477 C C . GLY B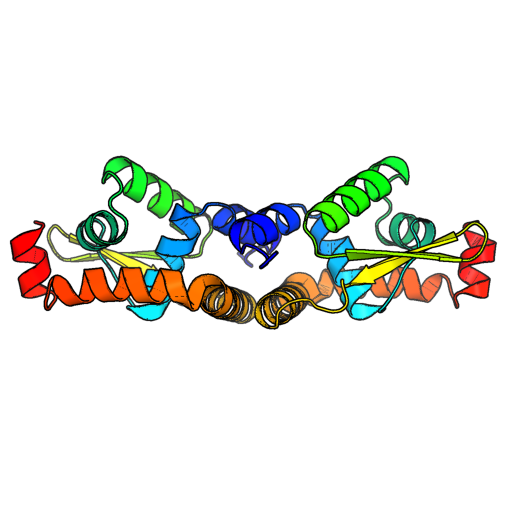 1 71 ? 8.562 -14.711 -5.258 1 98.5 71 GLY B C 1
ATOM 1478 O O . GLY B 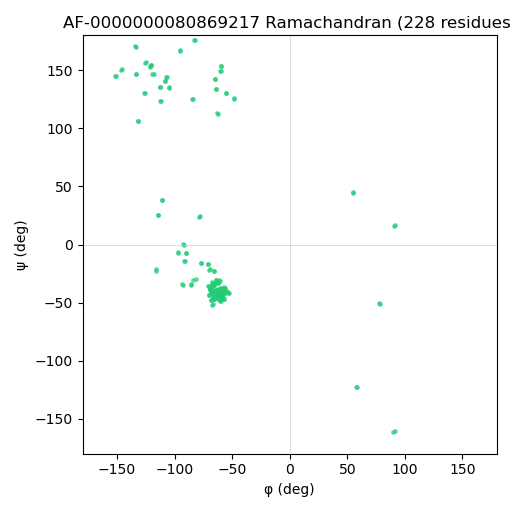1 71 ? 8.797 -13.867 -6.121 1 98.5 71 GLY B O 1
ATOM 1479 N N . LEU B 1 72 ? 8.43 -14.43 -3.988 1 98.56 72 LEU B N 1
ATOM 1480 C CA . LEU B 1 72 ? 8.812 -13.102 -3.529 1 98.56 72 LEU B CA 1
ATOM 1481 C C . LEU B 1 72 ? 10.312 -12.875 -3.697 1 98.56 72 LEU B C 1
ATOM 1483 O O . LEU B 1 72 ? 11.109 -13.789 -3.479 1 98.56 72 LEU B O 1
ATOM 1487 N N . GLU B 1 73 ? 10.68 -11.656 -4.066 1 97.75 73 GLU B N 1
ATOM 1488 C CA . GLU B 1 73 ? 12.094 -11.305 -4.07 1 97.75 73 GLU B CA 1
ATOM 1489 C C . GLU B 1 73 ? 12.727 -11.555 -2.703 1 97.75 73 GLU B C 1
ATOM 1491 O O . GLU B 1 73 ? 12.188 -11.141 -1.677 1 97.75 73 GLU B O 1
ATOM 1496 N N . ALA B 1 74 ? 13.859 -12.25 -2.611 1 95 74 ALA B N 1
ATOM 1497 C CA . ALA B 1 74 ? 14.461 -12.82 -1.408 1 95 74 ALA B CA 1
ATOM 1498 C C . ALA B 1 74 ? 14.867 -11.727 -0.424 1 95 74 ALA B C 1
ATOM 1500 O O . ALA B 1 74 ? 14.836 -11.93 0.792 1 95 74 ALA B O 1
ATOM 1501 N N . SER B 1 75 ? 15.219 -10.594 -0.869 1 95.69 75 SER B N 1
ATOM 1502 C CA . SER B 1 75 ? 15.75 -9.547 -0.001 1 95.69 75 SER B CA 1
ATOM 1503 C C . SER B 1 75 ? 14.773 -8.383 0.128 1 95.69 75 SER B C 1
ATOM 1505 O O . SER B 1 75 ? 15.18 -7.223 0.14 1 95.69 75 SER B O 1
ATOM 1507 N N . LEU B 1 76 ? 13.5 -8.703 0.198 1 97.19 76 LEU B N 1
ATOM 1508 C CA . LEU B 1 76 ? 12.531 -7.621 0.392 1 97.19 76 LEU B CA 1
ATOM 1509 C C . LEU B 1 76 ? 12.742 -6.945 1.743 1 97.19 76 LEU B C 1
ATOM 1511 O O . LEU B 1 76 ? 12.93 -7.621 2.758 1 97.19 76 LEU B O 1
ATOM 1515 N N . PRO B 1 77 ? 12.734 -5.648 1.733 1 97.06 77 PRO B N 1
ATOM 1516 C CA . PRO B 1 77 ? 12.828 -4.961 3.023 1 97.06 77 PRO B CA 1
ATOM 1517 C C . PRO B 1 77 ? 11.68 -5.32 3.965 1 97.06 77 PRO B C 1
ATOM 1519 O O . PRO B 1 77 ? 10.586 -5.668 3.508 1 97.06 77 PRO B O 1
ATOM 1522 N N . GLY B 1 78 ? 11.93 -5.215 5.23 1 97.56 78 GLY B N 1
ATOM 1523 C CA . GLY B 1 78 ? 10.961 -5.566 6.25 1 97.56 78 GLY B CA 1
ATOM 1524 C C . GLY B 1 78 ? 9.633 -4.848 6.086 1 97.56 78 GLY B C 1
ATOM 1525 O O . GLY B 1 78 ? 8.57 -5.449 6.254 1 97.56 78 GLY B O 1
ATOM 1526 N N . TRP B 1 79 ? 9.688 -3.643 5.742 1 97.75 79 TRP B N 1
ATOM 1527 C CA . TRP B 1 79 ? 8.461 -2.855 5.641 1 97.75 79 TRP B CA 1
ATOM 1528 C C . TRP B 1 79 ? 7.59 -3.354 4.492 1 97.75 79 TRP B C 1
ATOM 1530 O O . TRP B 1 79 ? 6.359 -3.291 4.566 1 97.75 79 TRP B O 1
ATOM 1540 N N . VAL B 1 80 ? 8.164 -3.803 3.389 1 98.38 80 VAL B N 1
ATOM 1541 C CA . VAL B 1 80 ? 7.387 -4.34 2.273 1 98.38 80 VAL B CA 1
ATOM 1542 C C . VAL B 1 80 ? 6.68 -5.621 2.705 1 98.38 80 VAL B C 1
ATOM 1544 O O . VAL B 1 80 ? 5.492 -5.805 2.43 1 98.38 80 VAL B O 1
ATOM 1547 N N . MET B 1 81 ? 7.469 -6.465 3.422 1 98.38 81 MET B N 1
ATOM 1548 C CA . MET B 1 81 ? 6.867 -7.688 3.936 1 98.38 81 MET B CA 1
ATOM 1549 C C . MET B 1 81 ? 5.699 -7.371 4.863 1 98.38 81 MET B C 1
ATOM 1551 O O . MET B 1 81 ? 4.652 -8.023 4.797 1 98.38 81 MET B O 1
ATOM 1555 N N . ALA B 1 82 ? 5.895 -6.402 5.699 1 98.5 82 ALA B N 1
ATOM 1556 C CA . ALA B 1 82 ? 4.828 -5.977 6.605 1 98.5 82 ALA B CA 1
ATOM 1557 C C . ALA B 1 82 ? 3.623 -5.453 5.828 1 98.5 82 ALA B C 1
ATOM 1559 O O . ALA B 1 82 ? 2.477 -5.699 6.211 1 98.5 82 ALA B O 1
ATOM 1560 N N . THR B 1 83 ? 3.873 -4.73 4.77 1 98.5 83 THR B N 1
ATOM 1561 C CA . THR B 1 83 ? 2.809 -4.219 3.914 1 98.5 83 THR B CA 1
ATOM 1562 C C . THR B 1 83 ? 2.02 -5.363 3.287 1 98.5 83 THR B C 1
ATOM 1564 O O . THR B 1 83 ? 0.787 -5.352 3.297 1 98.5 83 THR B O 1
ATOM 1567 N N . LEU B 1 84 ? 2.711 -6.34 2.773 1 98.69 84 LEU B N 1
ATOM 1568 C CA . LEU B 1 84 ? 2.059 -7.477 2.133 1 98.69 84 LEU B CA 1
ATOM 1569 C C . LEU B 1 84 ? 1.234 -8.273 3.143 1 98.69 84 LEU B C 1
ATOM 1571 O O . LEU B 1 84 ? 0.124 -8.711 2.836 1 98.69 84 LEU B O 1
ATOM 1575 N N . GLU B 1 85 ? 1.767 -8.438 4.332 1 98.69 85 GLU B N 1
ATOM 1576 C CA . GLU B 1 85 ? 1.033 -9.148 5.375 1 98.69 85 GLU B CA 1
ATOM 1577 C C . GLU B 1 85 ? -0.231 -8.398 5.773 1 98.69 85 GLU B C 1
ATOM 1579 O O . GLU B 1 85 ? -1.279 -9 5.996 1 98.69 85 GLU B O 1
ATOM 1584 N N . ALA B 1 86 ? -0.1 -7.109 5.852 1 98.31 86 ALA B N 1
ATOM 1585 C CA . ALA B 1 86 ? -1.274 -6.293 6.148 1 98.31 86 ALA B CA 1
ATOM 1586 C C . ALA B 1 86 ? -2.316 -6.406 5.039 1 98.31 86 ALA B C 1
ATOM 1588 O O . ALA B 1 86 ? -3.508 -6.559 5.312 1 98.31 86 ALA B O 1
ATOM 1589 N N . ALA B 1 87 ? -1.861 -6.32 3.85 1 98.25 87 ALA B N 1
ATOM 1590 C CA . ALA B 1 87 ? -2.76 -6.453 2.705 1 98.25 87 ALA B CA 1
ATOM 1591 C C . ALA B 1 87 ? -3.463 -7.809 2.715 1 98.25 87 ALA B C 1
ATOM 1593 O O . ALA B 1 87 ? -4.641 -7.906 2.365 1 98.25 87 ALA B O 1
ATOM 1594 N N . ALA B 1 88 ? -2.674 -8.859 3.088 1 98.5 88 ALA B N 1
ATOM 1595 C CA . ALA B 1 88 ? -3.256 -10.195 3.164 1 98.5 88 ALA B CA 1
ATOM 1596 C C . ALA B 1 88 ? -4.402 -10.242 4.172 1 98.5 88 ALA B C 1
ATOM 1598 O O . ALA B 1 88 ? -5.41 -10.906 3.941 1 98.5 88 ALA B O 1
ATOM 1599 N N . GLN B 1 89 ? -4.223 -9.531 5.242 1 97.56 89 GLN B N 1
ATOM 1600 C CA . GLN B 1 89 ? -5.297 -9.445 6.227 1 97.56 89 GLN B CA 1
ATOM 1601 C C . GLN B 1 89 ? -6.508 -8.719 5.648 1 97.56 89 GLN B C 1
ATOM 1603 O O . GLN B 1 89 ? -7.648 -9.133 5.871 1 97.56 89 GLN B O 1
ATOM 1608 N N . GLY B 1 90 ? -6.23 -7.648 4.922 1 96.81 90 GLY B N 1
ATOM 1609 C CA . GLY B 1 90 ? -7.305 -6.883 4.309 1 96.81 90 GLY B CA 1
ATOM 1610 C C . GLY B 1 90 ? -8.047 -7.652 3.238 1 96.81 90 GLY B C 1
ATOM 1611 O O . GLY B 1 90 ? -9.211 -7.352 2.939 1 96.81 90 GLY B O 1
ATOM 1612 N N . GLN B 1 91 ? -7.395 -8.648 2.682 1 97.38 91 GLN B N 1
ATOM 1613 C CA . GLN B 1 91 ? -7.961 -9.445 1.599 1 97.38 91 GLN B CA 1
ATOM 1614 C C . GLN B 1 91 ? -8.195 -10.891 2.041 1 97.38 91 GLN B C 1
ATOM 1616 O O . GLN B 1 91 ? -8.234 -11.797 1.213 1 97.38 91 GLN B O 1
ATOM 1621 N N . ALA B 1 92 ? -8.367 -11.094 3.285 1 97.19 92 ALA B N 1
ATOM 1622 C CA . ALA B 1 92 ? -8.32 -12.43 3.881 1 97.19 92 ALA B CA 1
ATOM 1623 C C . ALA B 1 92 ? -9.328 -13.367 3.227 1 97.19 92 ALA B C 1
ATOM 1625 O O . ALA B 1 92 ? -9 -14.492 2.867 1 97.19 92 ALA B O 1
ATOM 1626 N N . SER B 1 93 ? -10.578 -12.898 3.053 1 97.38 93 SER B N 1
ATOM 1627 C CA . SER B 1 93 ? -11.633 -13.758 2.516 1 97.38 93 SER B CA 1
ATOM 1628 C C . SER B 1 93 ? -11.352 -14.125 1.062 1 97.38 93 SER B C 1
ATOM 1630 O O . SER B 1 93 ? -11.453 -15.297 0.682 1 97.38 93 SER B O 1
ATOM 1632 N N . ARG B 1 94 ? -10.992 -13.109 0.309 1 97.38 94 ARG B N 1
ATOM 1633 C CA . ARG B 1 94 ? -10.688 -13.359 -1.097 1 97.38 94 ARG B CA 1
ATOM 1634 C C . ARG B 1 94 ? -9.469 -14.258 -1.244 1 97.38 94 ARG B C 1
ATOM 1636 O O . ARG B 1 94 ? -9.453 -15.172 -2.072 1 97.38 94 ARG B O 1
ATOM 1643 N N . LEU B 1 95 ? -8.5 -14.008 -0.51 1 98.25 95 LEU B N 1
ATOM 1644 C CA . LEU B 1 95 ? -7.273 -14.797 -0.544 1 98.25 95 LEU B CA 1
ATOM 1645 C C . LEU B 1 95 ? -7.562 -16.25 -0.185 1 98.25 95 LEU B C 1
ATOM 1647 O O . LEU B 1 95 ? -7.047 -17.172 -0.83 1 98.25 95 LEU B O 1
ATOM 1651 N N . ALA B 1 96 ? -8.398 -16.438 0.793 1 98.44 96 ALA B N 1
ATOM 1652 C CA . ALA B 1 96 ? -8.773 -17.781 1.215 1 98.44 96 ALA B CA 1
ATOM 1653 C C . ALA B 1 96 ? -9.484 -18.531 0.092 1 98.44 96 ALA B C 1
ATOM 1655 O O . ALA B 1 96 ? -9.242 -19.719 -0.12 1 98.44 96 ALA B O 1
ATOM 1656 N N . ALA B 1 97 ? -10.336 -17.844 -0.562 1 98.31 97 ALA B N 1
ATOM 1657 C CA . ALA B 1 97 ? -11.078 -18.469 -1.661 1 98.31 97 ALA B CA 1
ATOM 1658 C C . ALA B 1 97 ? -10.141 -18.875 -2.791 1 98.31 97 ALA B C 1
ATOM 1660 O O . ALA B 1 97 ? -10.289 -19.953 -3.363 1 98.31 97 ALA B O 1
ATOM 1661 N N . LEU B 1 98 ? -9.188 -18.031 -3.117 1 98.06 98 LEU B N 1
ATOM 1662 C CA . LEU B 1 98 ? -8.258 -18.328 -4.199 1 98.06 98 LEU B CA 1
ATOM 1663 C C . LEU B 1 98 ? -7.32 -19.469 -3.814 1 98.06 98 LEU B C 1
ATOM 1665 O O . LEU B 1 98 ? -6.973 -20.312 -4.652 1 98.06 98 LEU B O 1
ATOM 1669 N N . ARG B 1 99 ? -6.922 -19.484 -2.596 1 97.75 99 ARG B N 1
ATOM 1670 C CA . ARG B 1 99 ? -6.07 -20.562 -2.133 1 97.75 99 ARG B CA 1
ATOM 1671 C C . ARG B 1 99 ? -6.816 -21.891 -2.162 1 97.75 99 ARG B C 1
ATOM 1673 O O . ARG B 1 99 ? -6.215 -22.953 -2.416 1 97.75 99 ARG B O 1
ATOM 1680 N N . ALA B 1 100 ? -8.117 -21.828 -1.866 1 97.44 100 ALA B N 1
ATOM 1681 C CA . ALA B 1 100 ? -8.945 -23.031 -1.947 1 97.44 100 ALA B CA 1
ATOM 1682 C C . ALA B 1 100 ? -9 -23.562 -3.377 1 97.44 100 ALA B C 1
ATOM 1684 O O . ALA B 1 100 ? -8.992 -24.781 -3.596 1 97.44 100 ALA B O 1
ATOM 1685 N N . ARG B 1 101 ? -9.07 -22.688 -4.332 1 95.31 101 ARG B N 1
ATOM 1686 C CA . ARG B 1 101 ? -9.047 -23.094 -5.734 1 95.31 101 ARG B CA 1
ATOM 1687 C C . ARG B 1 101 ? -7.719 -23.75 -6.098 1 95.31 101 ARG B C 1
ATOM 1689 O O . ARG B 1 101 ? -7.695 -24.75 -6.828 1 95.31 101 ARG B O 1
ATOM 1696 N N . LEU B 1 102 ? -6.652 -23.203 -5.578 1 94.75 102 LEU B N 1
ATOM 1697 C CA . LEU B 1 102 ? -5.336 -23.781 -5.816 1 94.75 102 LEU B CA 1
ATOM 1698 C C . LEU B 1 102 ? -5.238 -25.172 -5.203 1 94.75 102 LEU B C 1
ATOM 1700 O O . LEU B 1 102 ? -4.707 -26.094 -5.828 1 94.75 102 LEU B O 1
ATOM 1704 N N . ALA B 1 103 ? -5.781 -25.25 -3.98 1 94 103 ALA B N 1
ATOM 1705 C CA . ALA B 1 103 ? -5.742 -26.516 -3.27 1 94 103 ALA B CA 1
ATOM 1706 C C . ALA B 1 103 ? -6.512 -27.594 -4.027 1 94 103 ALA B C 1
ATOM 1708 O O . ALA B 1 103 ? -6.125 -28.766 -4.02 1 94 103 ALA B O 1
ATOM 1709 N N . ALA B 1 104 ? -7.547 -27.203 -4.688 1 92.31 104 ALA B N 1
ATOM 1710 C CA . ALA B 1 104 ? -8.406 -28.125 -5.418 1 92.31 104 ALA B CA 1
ATOM 1711 C C . ALA B 1 104 ? -7.684 -28.688 -6.641 1 92.31 104 ALA B C 1
ATOM 1713 O O . ALA B 1 104 ? -8.102 -29.719 -7.195 1 92.31 104 ALA B O 1
ATOM 1714 N N . MET B 1 105 ? -6.66 -27.984 -7.105 1 90.56 105 MET B N 1
ATOM 1715 C CA . MET B 1 105 ? -5.867 -28.469 -8.234 1 90.56 105 MET B CA 1
ATOM 1716 C C . MET B 1 105 ? -5.016 -29.672 -7.824 1 90.56 105 MET B C 1
ATOM 1718 O O . MET B 1 105 ? -4.523 -30.406 -8.68 1 90.56 105 MET B O 1
ATOM 1722 N N . GLY B 1 106 ? -4.801 -29.938 -6.527 1 89.75 106 GLY B N 1
ATOM 1723 C CA . GLY B 1 106 ? -3.918 -31 -6.066 1 89.75 106 GLY B CA 1
ATOM 1724 C C . GLY B 1 106 ? -2.494 -30.531 -5.832 1 89.75 106 GLY B C 1
ATOM 1725 O O . GLY B 1 106 ? -2.256 -29.344 -5.594 1 89.75 106 GLY B O 1
ATOM 1726 N N . ASN B 1 107 ? -1.574 -31.5 -5.805 1 84.25 107 ASN B N 1
ATOM 1727 C CA . ASN B 1 107 ? -0.172 -31.156 -5.598 1 84.25 107 ASN B CA 1
ATOM 1728 C C . ASN B 1 107 ? 0.501 -30.734 -6.898 1 84.25 107 ASN B C 1
ATOM 1730 O O . ASN B 1 107 ? -0.104 -30.812 -7.969 1 84.25 107 ASN B O 1
ATOM 1734 N N . ARG B 1 108 ? 1.784 -30.312 -6.852 1 79.38 108 ARG B N 1
ATOM 1735 C CA . ARG B 1 108 ? 2.449 -29.672 -7.98 1 79.38 108 ARG B CA 1
ATOM 1736 C C . ARG B 1 108 ? 2.521 -30.625 -9.18 1 79.38 108 ARG B C 1
ATOM 1738 O O . ARG B 1 108 ? 2.215 -30.234 -10.305 1 79.38 108 ARG B O 1
ATOM 1745 N N . PRO B 1 109 ? 2.916 -31.828 -8.93 1 78.19 109 PRO B N 1
ATOM 1746 C CA . PRO B 1 109 ? 2.881 -32.719 -10.086 1 78.19 109 PRO B CA 1
ATOM 1747 C C . PRO B 1 109 ? 1.485 -32.844 -10.695 1 78.19 109 PRO B C 1
ATOM 1749 O O . PRO B 1 109 ? 1.346 -32.938 -11.914 1 78.19 109 PRO B O 1
ATOM 1752 N N . GLU B 1 110 ? 0.509 -32.906 -9.898 1 81.56 110 GLU B N 1
ATOM 1753 C CA . GLU B 1 110 ? -0.867 -32.969 -10.383 1 81.56 110 GLU B CA 1
ATOM 1754 C C . GLU B 1 110 ? -1.26 -31.672 -11.109 1 81.56 110 GLU B C 1
ATOM 1756 O O . GLU B 1 110 ? -1.957 -31.719 -12.125 1 81.56 110 GLU B O 1
ATOM 1761 N N . ARG B 1 111 ? -0.821 -30.609 -10.578 1 78 111 ARG B N 1
ATOM 1762 C CA . ARG B 1 111 ? -1.144 -29.312 -11.164 1 78 111 ARG B CA 1
ATOM 1763 C C . ARG B 1 111 ? -0.513 -29.156 -12.539 1 78 111 ARG B C 1
ATOM 1765 O O . ARG B 1 111 ? -1.163 -28.688 -13.477 1 78 111 ARG B O 1
ATOM 1772 N N . ARG B 1 112 ? 0.705 -29.516 -12.594 1 79.81 112 ARG B N 1
ATOM 1773 C CA . ARG B 1 112 ? 1.411 -29.422 -13.867 1 79.81 112 ARG B CA 1
ATOM 1774 C C . ARG B 1 112 ? 0.75 -30.297 -14.93 1 79.81 112 ARG B C 1
ATOM 1776 O O . ARG B 1 112 ? 0.63 -29.906 -16.094 1 79.81 112 ARG B O 1
ATOM 1783 N N . ALA B 1 113 ? 0.443 -31.453 -14.523 1 77.62 113 ALA B N 1
ATOM 1784 C CA . ALA B 1 113 ? -0.221 -32.375 -15.43 1 77.62 113 ALA B CA 1
ATOM 1785 C C . ALA B 1 113 ? -1.555 -31.828 -15.914 1 77.62 113 ALA B C 1
ATOM 1787 O O . ALA B 1 113 ? -1.962 -32.062 -17.047 1 77.62 113 ALA B O 1
ATOM 1788 N N . ALA B 1 114 ? -2.236 -31.031 -15.062 1 73.81 114 ALA B N 1
ATOM 1789 C CA . ALA B 1 114 ? -3.564 -30.5 -15.359 1 73.81 114 ALA B CA 1
ATOM 1790 C C . ALA B 1 114 ? -3.475 -29.266 -16.25 1 73.81 114 ALA B C 1
ATOM 1792 O O . ALA B 1 114 ? -4.414 -28.938 -16.984 1 73.81 114 ALA B O 1
ATOM 1793 N N . LEU B 1 115 ? -2.434 -28.562 -16.125 1 68.69 115 LEU B N 1
ATOM 1794 C CA . LEU B 1 115 ? -2.441 -27.234 -16.734 1 68.69 115 LEU B CA 1
ATOM 1795 C C . LEU B 1 115 ? -1.396 -27.141 -17.828 1 68.69 115 LEU B C 1
ATOM 1797 O O . LEU B 1 115 ? -1.44 -26.219 -18.656 1 68.69 115 LEU B O 1
ATOM 1801 N N . CYS B 1 116 ? -0.46 -28.016 -17.672 1 62.22 116 CYS B N 1
ATOM 1802 C CA . CYS B 1 116 ? 0.602 -27.922 -18.672 1 62.22 116 CYS B CA 1
ATOM 1803 C C . CYS B 1 116 ? 0.739 -29.234 -19.438 1 62.22 116 CYS B C 1
ATOM 1805 O O . CYS B 1 116 ? 0.506 -30.312 -18.891 1 62.22 116 CYS B O 1
#

Secondary structure (DSSP, 8-state):
----HHHHHHHHSSHHHHHHHHHHHHHSEEEHHHHHHHHT--HHHHHHHHHHHHHTTSEEEEEETTEEEEEE-TT--HHHHHHHHHHHHHTHHHHHHHHHHHHHT-SHHHHHHHH-/----HHHHHHHHSSHHHHHHHHHHHHHSEEEHHHHHHHHT--HHHHHHHHHHHHHTTSEEEEEETTEEEEEE-TT--HHHHHHHHHHHHHTHHHHHHHHHHHHHT-SHHHHHHHH-

Nearest PDB structures (foldseek):
  4k2e-assembly1_B  TM=9.379E-01  e=3.961E-06  Vibrio cholerae O1 biovar El Tor str. N16961
  3f72-assembly1_B  TM=8.957E-01  e=9.403E-06  Staphylococcus aureus
  1u2w-assembly1_B  TM=8.893E-01  e=1.064E-05  Staphylococcus aureus
  1u2w-assembly2_C  TM=9.227E-01  e=4.402E-05  Staphylococcus aureus
  2vxz-assembly1_A  TM=8.497E-01  e=2.114E-02  Pyrobaculum spherical virus

Sequence (232 aa):
MSLDPVRVFKCLGDETRLMLVLLVLREQELCVCEMTHALEVSQPKVSRHLAQLRQCGLLDDRREGQWVYYGLEASLPGWVMATLEAAAQGQASRLAALRARLAAMGNRPERRAALCMSLDPVRVFKCLGDETRLMLVLLVLREQELCVCEMTHALEVSQPKVSRHLAQLRQCGLLDDRREGQWVYYGLEASLPGWVMATLEAAAQGQASRLAALRARLAAMGNRPERRAALC

pLDDT: mean 94.45, std 7.87, range [49.66, 98.81]

Radius of gyration: 20.54 Å; Cα contacts (8 Å, |Δi|>4): 307; chains: 2; bounding box: 36×66×40 Å

Foldseek 3Di:
DAQDPVLLCVLCVDPLLLLVLLLQVVVQKDWLQLSCQLVVHDSVVSVVSVVSCVVSQQWDWDDDVVTIMIGGRPPHDPVSVVVSVVVCVVCVVVSVSSVVSSVVCPDPVSVVVVRD/DAQDPVLLCVLCVDPLLLLVLLLQVVVQKDWLQLSCQLVVHDSVVSVVSLVSCVVSQQWDWDDDVVTIMIHGRPPHDPVSVVVSVVVCVVCVVVSVSSVVSSVVCPDPVSVVVVRD

InterPro domains:
  IPR001845 HTH ArsR-type DNA-binding domain [PF01022] (14-60)
  IPR001845 HTH ArsR-type DNA-binding domain [PR00778] (9-24)
  IPR001845 HTH ArsR-type DNA-binding domain [PR00778] (29-40)
  IPR001845 HTH ArsR-type DNA-binding domain [PR00778] (42-57)
  IPR001845 HTH ArsR-type DNA-binding domain [PR00778] (57-72)
  IPR001845 HTH ArsR-type DNA-binding domain [PS50987] (1-91)
  IPR001845 HTH ArsR-type DNA-binding domain [SM00418] (7-89)
  IPR011991 ArsR-like helix-turn-helix domain [cd00090] (27-72)
  IPR036388 Winged helix-like DNA-binding domain superfamily [G3DSA:1.10.10.10] (4-107)
  IPR036390 Winged helix DNA-binding domain superfamily [SSF46785] (2-101)
  IPR051081 HTH-type Metal-responsive Transcriptional Regulators [PTHR33154] (5-98)